Protein AF-0000000085095058 (afdb_homodimer)

InterPro domains:
  IPR001765 Carbonic anhydrase [PF00484] (41-104)
  IPR001765 Carbonic anhydrase [PTHR43175] (30-172)
  IPR001765 Carbonic anhydrase [SM00947] (33-173)
  IPR036874 Carbonic anhydrase superfamily [G3DSA:3.40.1050.10] (5-175)
  IPR036874 Carbonic anhydrase superfamily [SSF53056] (8-175)

Radius of gyration: 19.0 Å; Cα contacts (8 Å, |Δi|>4): 689; chains: 2; bounding box: 43×52×49 Å

Sequence (350 aa):
MPTYPDVKNLVERNRAQATNFSPKPFLSELKAAAVTSPSVVVVTCCDIRVNPYEFLDLKITDVFHLRNTGGRVGPLINDIVALDYAIGLTEIMIIHHLDCGTTFYTDEGVREAINARAPGNVDEKDTFRAKGANAVQSVREDVEVFKRSLLVRPELAEQTYGFTFDLKSGLVTAVMPTYPDVKNLVERNRAQATNFSPKPFLSELKAAAVTSPSVVVVTCCDIRVNPYEFLDLKITDVFHLRNTGGRVGPLINDIVALDYAIGLTEIMIIHHLDCGTTFYTDEGVREAINARAPGNVDEKDTFRAKGANAVQSVREDVEVFKRSLLVRPELAEQTYGFTFDLKSGLVTAV

Secondary structure (DSSP, 8-state):
-PPPP-HHHHHHHHHHHHTTPPPPPPHHHHHHTT-----EEEEEE--TT--HHHHT---TTTSEEEEEGGG-SGGGHHHHHHHHHHH---EEEEEEETT-HHHHS-HHHHHHHHHHHSTT---GGGS---SS--HHHHHHHHHHHHHH-TTS-HHHHHTEEEEEE-TTT--EEE-/-PPPP-HHHHHHHHHHHHTTPPPPPPHHHHHHTT-----EEEEEE--TT--HHHHT---TTTSEEEEEGGG-SGGGHHHHHHHHHHH---EEEEEEETT-HHHHS-HHHHHHHHHHHSTT---GGGS---SS--HHHHHHHHHHHHHH-TTS-HHHHHTEEEEEE-TTT--EEE-

Foldseek 3Di:
DDDDDDPVVVVVVVVVVVVVDDDDDDPVRCVVVVPAAAQEEEFEEPPPLDDCCPLVVDDPRNHHYHYYHQSFCLVCLVVVLVCCVVHPHQAYEGEGEFPGCLLVCALCVVVVVVCVVPPPPDDPVNGSNSDNDGSVVRQVVRLVSNCPDPSDDNNHSVRYWYWYAYSVPSDIGTD/DDDDDDPVVVVVVVVVCVVVDDDDDDPVVCVVVVPAAAQEEEFEEPPPLDDCCPLVVDDPRNHHYHYYHQSFCLVCLVVVLVCCVVHPHQAYEGEGEFPGCLLVCALCVVVVVCCVVPPPPDDPVNGSNSDNDGSVVRQVVRLVSNCPDPSDDNNHSVRYWYWYAYSVPSDIHTD

Solvent-accessible surface area (backbone atoms only — not comparable to full-atom values): 18244 Å² total; per-residue (Å²): 127,89,81,55,60,51,69,69,51,38,52,52,37,11,58,59,35,24,78,74,43,76,59,47,80,48,61,70,55,34,59,74,65,64,59,84,74,50,37,28,35,38,30,29,32,27,50,55,84,54,49,60,53,57,38,33,64,44,53,66,64,40,33,39,48,32,24,33,64,61,20,55,48,74,72,37,46,69,44,52,42,47,48,30,71,76,66,54,53,58,37,36,41,36,30,21,46,54,78,43,61,48,37,65,52,35,33,57,55,50,42,46,50,37,30,69,62,29,68,84,67,68,54,69,86,72,45,55,80,18,61,73,44,53,39,60,54,49,25,52,51,39,49,49,54,53,47,66,34,68,70,44,56,67,71,42,36,71,35,49,44,29,23,28,31,36,49,56,56,33,40,70,43,82,99,125,89,82,56,60,50,70,69,53,38,52,52,37,10,58,60,36,24,78,73,44,75,58,46,80,49,61,70,54,34,58,75,66,65,59,82,75,51,38,28,39,39,30,28,34,27,51,55,85,54,49,60,51,57,38,33,65,45,53,65,66,39,32,39,50,33,25,34,64,60,19,56,49,74,72,38,46,67,42,51,41,47,47,31,71,76,68,54,52,56,37,37,40,36,32,20,45,54,79,43,62,49,36,64,52,34,34,57,55,51,43,46,51,37,30,69,63,28,69,84,66,68,54,70,84,73,46,55,78,19,62,72,44,54,39,60,52,49,27,51,52,39,49,49,53,53,50,66,34,67,68,44,55,66,71,41,36,72,34,49,45,29,23,30,32,36,48,57,56,33,40,70,42,84,101

Nearest PDB structures (foldseek):
  6jqd-assembly1_B  TM=7.910E-01  e=4.773E-13  Aspergillus fumigatus Af293
  4yf5-assembly1_A  TM=7.977E-01  e=9.750E-13  Mycobacterium tuberculosis CDC1551
  6jqc-assembly1_B  TM=7.853E-01  e=9.750E-13  Aspergillus fumigatus Af293
  5ztp-assembly1_B  TM=7.317E-01  e=6.189E-13  Glaciozyma antarctica
  6yjn-assembly1_A  TM=5.630E-01  e=1.765E-08  Burkholderia pseudomallei

Structure (mmCIF, N/CA/C/O backbone):
data_AF-0000000085095058-model_v1
#
loop_
_entity.id
_entity.type
_entity.pdbx_description
1 polymer 'Carbonic anhydrase'
#
loop_
_atom_site.group_PDB
_atom_site.id
_atom_site.type_symbol
_atom_site.label_atom_id
_atom_site.label_alt_id
_atom_site.label_comp_id
_atom_site.label_asym_id
_atom_site.label_entity_id
_atom_site.label_seq_id
_atom_site.pdbx_PDB_ins_code
_atom_site.Cartn_x
_atom_site.Cartn_y
_atom_site.Cartn_z
_atom_site.occupancy
_atom_site.B_iso_or_equiv
_atom_site.auth_seq_id
_atom_site.auth_comp_id
_atom_site.auth_asym_id
_atom_site.auth_atom_id
_atom_site.pdbx_PDB_model_num
ATOM 1 N N . MET A 1 1 ? 1.141 -15.492 -22.891 1 60.41 1 MET A N 1
ATOM 2 C CA . MET A 1 1 ? 1.092 -15.211 -21.453 1 60.41 1 MET A CA 1
ATOM 3 C C . MET A 1 1 ? 1.602 -13.805 -21.156 1 60.41 1 MET A C 1
ATOM 5 O O . MET A 1 1 ? 2.482 -13.297 -21.859 1 60.41 1 MET A O 1
ATOM 9 N N . PRO A 1 2 ? 0.833 -13.141 -20.281 1 72.44 2 PRO A N 1
ATOM 10 C CA . PRO A 1 2 ? 1.343 -11.789 -20.047 1 72.44 2 PRO A CA 1
ATOM 11 C C . PRO A 1 2 ? 2.773 -11.781 -19.516 1 72.44 2 PRO A C 1
ATOM 13 O O . PRO A 1 2 ? 3.186 -12.727 -18.828 1 72.44 2 PRO A O 1
ATOM 16 N N . THR A 1 3 ? 3.551 -11 -20.062 1 88.5 3 THR A N 1
ATOM 17 C CA . THR A 1 3 ? 4.902 -10.797 -19.562 1 88.5 3 THR A CA 1
ATOM 18 C C . THR A 1 3 ? 4.914 -9.727 -18.469 1 88.5 3 THR A C 1
ATOM 20 O O . THR A 1 3 ? 4.379 -8.633 -18.672 1 88.5 3 THR A O 1
ATOM 23 N N . TYR A 1 4 ? 5.391 -10.156 -17.328 1 96.56 4 TYR A N 1
ATOM 24 C CA . TYR A 1 4 ? 5.488 -9.227 -16.203 1 96.56 4 TYR A CA 1
ATOM 25 C C . TYR A 1 4 ? 6.906 -8.68 -16.078 1 96.56 4 TYR A C 1
ATOM 27 O O . TYR A 1 4 ? 7.879 -9.383 -16.328 1 96.56 4 TYR A O 1
ATOM 35 N N . PRO A 1 5 ? 7.047 -7.453 -15.75 1 98.19 5 PRO A N 1
ATOM 36 C CA . PRO A 1 5 ? 8.383 -6.867 -15.609 1 98.19 5 PRO A CA 1
ATOM 37 C C . PRO A 1 5 ? 9.133 -7.402 -14.391 1 98.19 5 PRO A C 1
ATOM 39 O O . PRO A 1 5 ? 8.516 -7.762 -13.383 1 98.19 5 PRO A O 1
ATOM 42 N N . ASP A 1 6 ? 10.406 -7.516 -14.508 1 98.38 6 ASP A N 1
ATOM 43 C CA . ASP A 1 6 ? 11.281 -7.676 -13.352 1 98.38 6 ASP A CA 1
ATOM 44 C C . ASP A 1 6 ? 11.867 -6.336 -12.914 1 98.38 6 ASP A C 1
ATOM 46 O O . ASP A 1 6 ? 11.523 -5.293 -13.469 1 98.38 6 ASP A O 1
ATOM 50 N N . VAL A 1 7 ? 12.695 -6.309 -11.922 1 98.75 7 VAL A N 1
ATOM 51 C CA . VAL A 1 7 ? 13.211 -5.066 -11.352 1 98.75 7 VAL A CA 1
ATOM 52 C C . VAL A 1 7 ? 14.055 -4.332 -12.391 1 98.75 7 VAL A C 1
ATOM 54 O O . VAL A 1 7 ? 13.984 -3.104 -12.5 1 98.75 7 VAL A O 1
ATOM 57 N N . LYS A 1 8 ? 14.812 -5.078 -13.148 1 98.56 8 LYS A N 1
ATOM 58 C CA . LYS A 1 8 ? 15.617 -4.465 -14.203 1 98.56 8 LYS A CA 1
ATOM 59 C C . LYS A 1 8 ? 14.75 -3.713 -15.203 1 98.56 8 LYS A C 1
ATOM 61 O O . LYS A 1 8 ? 15.062 -2.584 -15.578 1 98.56 8 LYS A O 1
ATOM 66 N N . ASN A 1 9 ? 13.742 -4.344 -15.625 1 98.62 9 ASN A N 1
ATOM 67 C CA . ASN A 1 9 ? 12.805 -3.707 -16.531 1 98.62 9 ASN A CA 1
ATOM 68 C C . ASN A 1 9 ? 12.188 -2.453 -15.922 1 98.62 9 ASN A C 1
ATOM 70 O O . ASN A 1 9 ? 12.031 -1.437 -16.609 1 98.62 9 ASN A O 1
ATOM 74 N N . LEU A 1 10 ? 11.828 -2.49 -14.648 1 98.81 10 LEU A N 1
ATOM 75 C CA . LEU A 1 10 ? 11.211 -1.354 -13.969 1 98.81 10 LEU A CA 1
ATOM 76 C C . LEU A 1 10 ? 12.188 -0.181 -13.891 1 98.81 10 LEU A C 1
ATOM 78 O O . LEU A 1 10 ? 11.781 0.976 -14.023 1 98.81 10 LEU A O 1
ATOM 82 N N . VAL A 1 11 ? 13.43 -0.476 -13.68 1 98.81 11 VAL A N 1
ATOM 83 C CA . VAL A 1 11 ? 14.445 0.573 -13.641 1 98.81 11 VAL A CA 1
ATOM 84 C C . VAL A 1 11 ? 14.57 1.224 -15.016 1 98.81 11 VAL A C 1
ATOM 86 O O . VAL A 1 11 ? 14.711 2.445 -15.125 1 98.81 11 VAL A O 1
ATOM 89 N N . GLU A 1 12 ? 14.539 0.431 -16.047 1 98.69 12 GLU A N 1
ATOM 90 C CA . GLU A 1 12 ? 14.586 0.963 -17.406 1 98.69 12 GLU A CA 1
ATOM 91 C C . GLU A 1 12 ? 13.367 1.839 -17.688 1 98.69 12 GLU A C 1
ATOM 93 O O . GLU A 1 12 ? 13.492 2.91 -18.281 1 98.69 12 GLU A O 1
ATOM 98 N N . ARG A 1 13 ? 12.219 1.357 -17.297 1 98.75 13 ARG A N 1
ATOM 99 C CA . ARG A 1 13 ? 11.008 2.164 -17.438 1 98.75 13 ARG A CA 1
ATOM 100 C C . ARG A 1 13 ? 11.156 3.498 -16.719 1 98.75 13 ARG A C 1
ATOM 102 O O . ARG A 1 13 ? 10.75 4.539 -17.234 1 98.75 13 ARG A O 1
ATOM 109 N N . ASN A 1 14 ? 11.742 3.426 -15.547 1 98.88 14 ASN A N 1
ATOM 110 C CA . ASN A 1 14 ? 11.945 4.656 -14.789 1 98.88 14 ASN A CA 1
ATOM 111 C C . ASN A 1 14 ? 12.836 5.641 -15.547 1 98.88 14 ASN A C 1
ATOM 113 O O . ASN A 1 14 ? 12.539 6.84 -15.586 1 98.88 14 ASN A O 1
ATOM 117 N N . ARG A 1 15 ? 13.883 5.125 -16.078 1 98.56 15 ARG A N 1
ATOM 118 C CA . ARG A 1 15 ? 14.789 5.988 -16.828 1 98.56 15 ARG A CA 1
ATOM 119 C C . ARG A 1 15 ? 14.055 6.695 -17.969 1 98.56 15 ARG A C 1
ATOM 121 O O . ARG A 1 15 ? 14.289 7.883 -18.219 1 98.56 15 ARG A O 1
ATOM 128 N N . ALA A 1 16 ? 13.242 5.992 -18.609 1 98.56 16 ALA A N 1
ATOM 129 C CA . ALA A 1 16 ? 12.469 6.582 -19.688 1 98.56 16 ALA A CA 1
ATOM 130 C C . ALA A 1 16 ? 11.5 7.637 -19.172 1 98.56 16 ALA A C 1
ATOM 132 O O . ALA A 1 16 ? 11.398 8.727 -19.734 1 98.56 16 ALA A O 1
ATOM 133 N N . GLN A 1 17 ? 10.773 7.336 -18.078 1 98.5 17 GLN A N 1
ATOM 134 C CA . GLN A 1 17 ? 9.781 8.25 -17.516 1 98.5 17 GLN A CA 1
ATOM 135 C C . GLN A 1 17 ? 10.445 9.5 -16.953 1 98.5 17 GLN A C 1
ATOM 137 O O . GLN A 1 17 ? 9.852 10.586 -16.969 1 98.5 17 GLN A O 1
ATOM 142 N N . ALA A 1 18 ? 11.672 9.328 -16.469 1 98.19 18 ALA A N 1
ATOM 143 C CA . ALA A 1 18 ? 12.367 10.43 -15.812 1 98.19 18 ALA A CA 1
ATOM 144 C C . ALA A 1 18 ? 12.633 11.57 -16.797 1 98.19 18 ALA A C 1
ATOM 146 O O . ALA A 1 18 ? 12.75 12.727 -16.391 1 98.19 18 ALA A O 1
ATOM 147 N N . THR A 1 19 ? 12.703 11.273 -18.094 1 97.62 19 THR A N 1
ATOM 148 C CA . THR A 1 19 ? 13 12.273 -19.109 1 97.62 19 THR A CA 1
ATOM 149 C C . THR A 1 19 ? 11.883 13.32 -19.188 1 97.62 19 THR A C 1
ATOM 151 O O . THR A 1 19 ? 12.125 14.461 -19.578 1 97.62 19 THR A O 1
ATOM 154 N N . ASN A 1 20 ? 10.648 12.992 -18.781 1 96 20 ASN A N 1
ATOM 155 C CA . ASN A 1 20 ? 9.508 13.898 -18.828 1 96 20 ASN A CA 1
ATOM 156 C C . ASN A 1 20 ? 8.852 14.039 -17.453 1 96 20 ASN A C 1
ATOM 158 O O . ASN A 1 20 ? 7.668 14.375 -17.375 1 96 20 ASN A O 1
ATOM 162 N N . PHE A 1 21 ? 9.586 13.742 -16.469 1 97.56 21 PHE A N 1
ATOM 163 C CA . PHE A 1 21 ? 9.047 13.781 -15.117 1 97.56 21 PHE A CA 1
ATOM 164 C C . PHE A 1 21 ? 8.875 15.219 -14.641 1 97.56 21 PHE A C 1
ATOM 166 O O . PHE A 1 21 ? 9.742 16.062 -14.891 1 97.56 21 PHE A O 1
ATOM 173 N N . SER A 1 22 ? 7.758 15.5 -14.031 1 97.12 22 SER A N 1
ATOM 174 C CA . SER A 1 22 ? 7.527 16.797 -13.398 1 97.12 22 SER A CA 1
ATOM 175 C C . SER A 1 22 ? 7.965 16.781 -11.938 1 97.12 22 SER A C 1
ATOM 177 O O . SER A 1 22 ? 7.41 16.031 -11.125 1 97.12 22 SER A O 1
ATOM 179 N N . PRO A 1 23 ? 8.906 17.641 -11.609 1 97.38 23 PRO A N 1
ATOM 180 C CA . PRO A 1 23 ? 9.383 17.656 -10.227 1 97.38 23 PRO A CA 1
ATOM 181 C C . PRO A 1 23 ? 8.258 17.875 -9.219 1 97.38 23 PRO A C 1
ATOM 183 O O . PRO A 1 23 ? 7.32 18.625 -9.484 1 97.38 23 PRO A O 1
ATOM 186 N N . LYS A 1 24 ? 8.422 17.203 -8.102 1 97.56 24 LYS A N 1
ATOM 187 C CA . LYS A 1 24 ? 7.496 17.391 -6.984 1 97.56 24 LYS A CA 1
ATOM 188 C C . LYS A 1 24 ? 8.102 18.281 -5.914 1 97.56 24 LYS A C 1
ATOM 190 O O . LYS A 1 24 ? 9.32 18.312 -5.723 1 97.56 24 LYS A O 1
ATOM 195 N N . PRO A 1 25 ? 7.293 19.016 -5.227 1 95.94 25 PRO A N 1
ATOM 196 C CA . PRO A 1 25 ? 7.816 19.922 -4.199 1 95.94 25 PRO A CA 1
ATOM 197 C C . PRO A 1 25 ? 8.352 19.172 -2.98 1 95.94 25 PRO A C 1
ATOM 199 O O . PRO A 1 25 ? 7.797 18.141 -2.586 1 95.94 25 PRO A O 1
ATOM 202 N N . PHE A 1 26 ? 9.383 19.672 -2.445 1 94.06 26 PHE A N 1
ATOM 203 C CA . PHE A 1 26 ? 9.859 19.172 -1.158 1 94.06 26 PHE A CA 1
ATOM 204 C C . PHE A 1 26 ? 8.93 19.625 -0.032 1 94.06 26 PHE A C 1
ATOM 206 O O . PHE A 1 26 ? 8.141 20.547 -0.206 1 94.06 26 PHE A O 1
ATOM 213 N N . LEU A 1 27 ? 9.094 18.969 1.112 1 91.94 27 LEU A N 1
ATOM 214 C CA . LEU A 1 27 ? 8.273 19.297 2.27 1 91.94 27 LEU A CA 1
ATOM 215 C C . LEU A 1 27 ? 8.453 20.766 2.668 1 91.94 27 LEU A C 1
ATOM 217 O O . LEU A 1 27 ? 7.488 21.438 3.021 1 91.94 27 LEU A O 1
ATOM 221 N N . SER A 1 28 ? 9.68 21.25 2.617 1 91.25 28 SER A N 1
ATOM 222 C CA . SER A 1 28 ? 9.961 22.641 2.961 1 91.25 28 SER A CA 1
ATOM 223 C C . SER A 1 28 ? 9.227 23.609 2.025 1 91.25 28 SER A C 1
ATOM 225 O O . SER A 1 28 ? 8.75 24.656 2.457 1 91.25 28 SER A O 1
ATOM 227 N N . GLU A 1 29 ? 9.133 23.25 0.739 1 94.44 29 GLU A N 1
ATOM 228 C CA . GLU A 1 29 ? 8.43 24.062 -0.24 1 94.44 29 GLU A CA 1
ATOM 229 C C . GLU A 1 29 ? 6.918 24.047 0.001 1 94.44 29 GLU A C 1
ATOM 231 O O . GLU A 1 29 ? 6.246 25.062 -0.146 1 94.44 29 GLU A O 1
ATOM 236 N N . LEU A 1 30 ? 6.469 22.875 0.359 1 93 30 LEU A N 1
ATOM 237 C CA . LEU A 1 30 ? 5.047 22.75 0.671 1 93 30 LEU A CA 1
ATOM 238 C C . LEU A 1 30 ? 4.68 23.594 1.886 1 93 30 LEU A C 1
ATOM 240 O O . LEU A 1 30 ? 3.645 24.266 1.889 1 93 30 LEU A O 1
ATOM 244 N N . LYS A 1 31 ? 5.457 23.547 2.863 1 90.19 31 LYS A N 1
ATOM 245 C CA . LYS A 1 31 ? 5.234 24.328 4.078 1 90.19 31 LYS A CA 1
ATOM 246 C C . LYS A 1 31 ? 5.266 25.828 3.787 1 90.19 31 LYS A C 1
ATOM 248 O O . LYS A 1 31 ? 4.41 26.578 4.262 1 90.19 31 LYS A O 1
ATOM 253 N N . ALA A 1 32 ? 6.25 26.172 3.006 1 93.44 32 ALA A N 1
ATOM 254 C CA . ALA A 1 32 ? 6.395 27.594 2.654 1 93.44 32 ALA A CA 1
ATOM 255 C C . ALA A 1 32 ? 5.176 28.094 1.885 1 93.44 32 ALA A C 1
ATOM 257 O O . ALA A 1 32 ? 4.762 29.234 2.041 1 93.44 32 ALA A O 1
ATOM 258 N N . ALA A 1 33 ? 4.605 27.219 1.118 1 93.81 33 ALA A N 1
ATOM 259 C CA . ALA A 1 33 ? 3.457 27.578 0.294 1 93.81 33 ALA A CA 1
ATOM 260 C C . ALA A 1 33 ? 2.146 27.312 1.026 1 93.81 33 ALA A C 1
ATOM 262 O O . ALA A 1 33 ? 1.064 27.531 0.477 1 93.81 33 ALA A O 1
ATOM 263 N N . ALA A 1 34 ? 2.195 26.75 2.215 1 92.06 34 ALA A N 1
ATOM 264 C CA . ALA A 1 34 ? 1.032 26.453 3.045 1 92.06 34 ALA A CA 1
ATOM 265 C C . ALA A 1 34 ? 0.077 25.5 2.322 1 92.06 34 ALA A C 1
ATOM 267 O O . ALA A 1 34 ? -1.14 25.703 2.346 1 92.06 34 ALA A O 1
ATOM 268 N N . VAL A 1 35 ? 0.71 24.594 1.641 1 90.56 35 VAL A N 1
ATOM 269 C CA . VAL A 1 35 ? -0.096 23.609 0.937 1 90.56 35 VAL A CA 1
ATOM 270 C C . VAL A 1 35 ? -0.697 22.625 1.938 1 90.56 35 VAL A C 1
ATOM 272 O O . VAL A 1 35 ? -0.008 22.156 2.846 1 90.56 35 VAL A O 1
ATOM 275 N N . THR A 1 36 ? -1.985 22.375 1.78 1 91.56 36 THR A N 1
ATOM 276 C CA . THR A 1 36 ? -2.65 21.406 2.648 1 91.56 36 THR A CA 1
ATOM 277 C C . THR A 1 36 ? -2.465 19.984 2.121 1 91.56 36 THR A C 1
ATOM 279 O O . THR A 1 36 ? -2.029 19.797 0.984 1 91.56 36 THR A O 1
ATOM 282 N N . SER A 1 37 ? -2.719 19.031 2.963 1 94 37 SER A N 1
ATOM 283 C CA . SER A 1 37 ? -2.621 17.609 2.631 1 94 37 SER A CA 1
ATOM 284 C C . SER A 1 37 ? -3.967 16.906 2.793 1 94 37 SER A C 1
ATOM 286 O O . SER A 1 37 ? -4.863 17.422 3.461 1 94 37 SER A O 1
ATOM 288 N N . PRO A 1 38 ? -4.141 15.773 2.041 1 97.38 38 PRO A N 1
ATOM 289 C CA . PRO A 1 38 ? -5.32 14.969 2.375 1 97.38 38 PRO A CA 1
ATOM 290 C C . PRO A 1 38 ? -5.336 14.531 3.838 1 97.38 38 PRO A C 1
ATOM 292 O O . PRO A 1 38 ? -4.312 14.594 4.52 1 97.38 38 PRO A O 1
ATOM 295 N N . SER A 1 39 ? -6.473 14.156 4.273 1 97.69 39 SER A N 1
ATOM 296 C CA . SER A 1 39 ? -6.602 13.75 5.668 1 97.69 39 SER A CA 1
ATOM 297 C C . SER A 1 39 ? -7.312 12.398 5.781 1 97.69 39 SER A C 1
ATOM 299 O O . SER A 1 39 ? -7.711 12 6.879 1 97.69 39 SER A O 1
ATOM 301 N N . VAL A 1 40 ? -7.555 11.711 4.645 1 98.81 40 VAL A N 1
ATOM 302 C CA . VAL A 1 40 ? -8.211 10.406 4.605 1 98.81 40 VAL A CA 1
ATOM 303 C C . VAL A 1 40 ? -7.199 9.328 4.227 1 98.81 40 VAL A C 1
ATOM 305 O O . VAL A 1 40 ? -6.367 9.531 3.342 1 98.81 40 VAL A O 1
ATOM 308 N N . VAL A 1 41 ? -7.258 8.227 4.926 1 98.81 41 VAL A N 1
ATOM 309 C CA . VAL A 1 41 ? -6.484 7.043 4.566 1 98.81 41 VAL A CA 1
ATOM 310 C C . VAL A 1 41 ? -7.406 5.996 3.943 1 98.81 41 VAL A C 1
ATOM 312 O O . VAL A 1 41 ? -8.5 5.734 4.453 1 98.81 41 VAL A O 1
ATOM 315 N N . VAL A 1 42 ? -7.027 5.422 2.83 1 98.94 42 VAL A N 1
ATOM 316 C CA . VAL A 1 42 ? -7.684 4.27 2.219 1 98.94 42 VAL A CA 1
ATOM 317 C C . VAL A 1 42 ? -6.758 3.057 2.271 1 98.94 42 VAL A C 1
ATOM 319 O O . VAL A 1 42 ? -5.594 3.141 1.873 1 98.94 42 VAL A O 1
ATOM 322 N N . VAL A 1 43 ? -7.211 1.997 2.812 1 98.81 43 VAL A N 1
ATOM 323 C CA . VAL A 1 43 ? -6.457 0.749 2.885 1 98.81 43 VAL A CA 1
ATOM 324 C C . VAL A 1 43 ? -7.098 -0.296 1.975 1 98.81 43 VAL A C 1
ATOM 326 O O . VAL A 1 43 ? -8.289 -0.577 2.086 1 98.81 43 VAL A O 1
ATOM 329 N N . THR A 1 44 ? -6.344 -0.861 1.059 1 98.69 44 THR A N 1
ATOM 330 C CA . THR A 1 44 ? -6.84 -1.911 0.176 1 98.69 44 THR A CA 1
ATOM 331 C C . THR A 1 44 ? -5.852 -3.072 0.108 1 98.69 44 THR A C 1
ATOM 333 O O . THR A 1 44 ? -4.707 -2.945 0.55 1 98.69 44 THR A O 1
ATOM 336 N N . CYS A 1 45 ? -6.332 -4.168 -0.399 1 97.69 45 CYS A N 1
ATOM 337 C CA . CYS A 1 45 ? -5.492 -5.332 -0.667 1 97.69 45 CYS A CA 1
ATOM 338 C C . CYS A 1 45 ? -4.555 -5.07 -1.841 1 97.69 45 CYS A C 1
ATOM 340 O O . CYS A 1 45 ? -4.91 -4.344 -2.773 1 97.69 45 CYS A O 1
ATOM 342 N N . CYS A 1 46 ? -3.387 -5.684 -1.855 1 98.19 46 CYS A N 1
ATOM 343 C CA . CYS A 1 46 ? -2.41 -5.523 -2.928 1 98.19 46 CYS A CA 1
ATOM 344 C C . CYS A 1 46 ? -2.777 -6.383 -4.133 1 98.19 46 CYS A C 1
ATOM 346 O O . CYS A 1 46 ? -2.084 -6.363 -5.148 1 98.19 46 CYS A O 1
ATOM 348 N N . ASP A 1 47 ? -3.883 -7.129 -4.074 1 96.88 47 ASP A N 1
ATOM 349 C CA . ASP A 1 47 ? -4.348 -7.938 -5.195 1 96.88 47 ASP A CA 1
ATOM 350 C C . ASP A 1 47 ? -4.426 -7.109 -6.477 1 96.88 47 ASP A C 1
ATOM 352 O O . ASP A 1 47 ? -4.926 -5.984 -6.461 1 96.88 47 ASP A O 1
ATOM 356 N N . ILE A 1 48 ? -3.932 -7.68 -7.594 1 97.38 48 ILE A N 1
ATOM 357 C CA . ILE A 1 48 ? -3.812 -6.938 -8.844 1 97.38 48 ILE A CA 1
ATOM 358 C C . ILE A 1 48 ? -5.199 -6.715 -9.445 1 97.38 48 ILE A C 1
ATOM 360 O O . ILE A 1 48 ? -5.359 -5.906 -10.359 1 97.38 48 ILE A O 1
ATOM 364 N N . ARG A 1 49 ? -6.207 -7.402 -8.953 1 97.19 49 ARG A N 1
ATOM 365 C CA . ARG A 1 49 ? -7.586 -7.199 -9.391 1 97.19 49 ARG A CA 1
ATOM 366 C C . ARG A 1 49 ? -8.219 -6.008 -8.68 1 97.19 49 ARG A C 1
ATOM 368 O O . ARG A 1 49 ? -9.297 -5.555 -9.055 1 97.19 49 ARG A O 1
ATOM 375 N N . VAL A 1 50 ? -7.531 -5.484 -7.688 1 98.31 50 VAL A N 1
ATOM 376 C CA . VAL A 1 50 ? -8.016 -4.367 -6.883 1 98.31 50 VAL A CA 1
ATOM 377 C C . VAL A 1 50 ? -7.277 -3.09 -7.277 1 98.31 50 VAL A C 1
ATOM 379 O O . VAL A 1 50 ? -6.129 -2.885 -6.879 1 98.31 50 VAL A O 1
ATOM 382 N N . ASN A 1 51 ? -7.973 -2.25 -8.016 1 98.5 51 ASN A N 1
ATOM 383 C CA . ASN A 1 51 ? -7.418 -0.98 -8.469 1 98.5 51 ASN A CA 1
ATOM 384 C C . ASN A 1 51 ? -8.234 0.203 -7.961 1 98.5 51 ASN A C 1
ATOM 386 O O . ASN A 1 51 ? -9.141 0.675 -8.648 1 98.5 51 ASN A O 1
ATOM 390 N N . PRO A 1 52 ? -7.883 0.742 -6.75 1 98.44 52 PRO A N 1
ATOM 391 C CA . PRO A 1 52 ? -8.695 1.842 -6.219 1 98.44 52 PRO A CA 1
ATOM 392 C C . PRO A 1 52 ? -8.695 3.068 -7.125 1 98.44 52 PRO A C 1
ATOM 394 O O . PRO A 1 52 ? -9.602 3.898 -7.051 1 98.44 52 PRO A O 1
ATOM 397 N N . TYR A 1 53 ? -7.699 3.213 -7.996 1 97.94 53 TYR A N 1
ATOM 398 C CA . TYR A 1 53 ? -7.633 4.34 -8.922 1 97.94 53 TYR A CA 1
ATOM 399 C C . TYR A 1 53 ? -8.688 4.215 -10.016 1 97.94 53 TYR A C 1
ATOM 401 O O . TYR A 1 53 ? -9.055 5.207 -10.641 1 97.94 53 TYR A O 1
ATOM 409 N N . GLU A 1 54 ? -9.125 3.051 -10.211 1 97.81 54 GLU A N 1
ATOM 410 C CA . GLU A 1 54 ? -10.234 2.791 -11.125 1 97.81 54 GLU A CA 1
ATOM 411 C C . GLU A 1 54 ? -11.57 2.832 -10.391 1 97.81 54 GLU A C 1
ATOM 413 O O . GLU A 1 54 ? -12.398 3.707 -10.656 1 97.81 54 GLU A O 1
ATOM 418 N N . PHE A 1 55 ? -11.758 2.039 -9.312 1 98.62 55 PHE A N 1
ATOM 419 C CA . PHE A 1 55 ? -13.102 1.821 -8.805 1 98.62 55 PHE A CA 1
ATOM 420 C C . PHE A 1 55 ? -13.516 2.949 -7.863 1 98.62 55 PHE A C 1
ATOM 422 O O . PHE A 1 55 ? -14.703 3.117 -7.57 1 98.62 55 PHE A O 1
ATOM 429 N N . LEU A 1 56 ? -12.578 3.762 -7.414 1 98.69 56 LEU A N 1
ATOM 430 C CA . LEU A 1 56 ? -12.914 4.945 -6.629 1 98.69 56 LEU A CA 1
ATOM 431 C C . LEU A 1 56 ? -12.633 6.219 -7.422 1 98.69 56 LEU A C 1
ATOM 433 O O . LEU A 1 56 ? -12.773 7.324 -6.898 1 98.69 56 LEU A O 1
ATOM 437 N N . ASP A 1 57 ? -12.102 6.09 -8.688 1 98.06 57 ASP A N 1
ATOM 438 C CA . ASP A 1 57 ? -11.664 7.246 -9.461 1 98.06 57 ASP A CA 1
ATOM 439 C C . ASP A 1 57 ? -10.664 8.086 -8.664 1 98.06 57 ASP A C 1
ATOM 441 O O . ASP A 1 57 ? -10.836 9.297 -8.523 1 98.06 57 ASP A O 1
ATOM 445 N N . LEU A 1 58 ? -9.711 7.422 -8.141 1 97.44 58 LEU A N 1
ATOM 446 C CA . LEU A 1 58 ? -8.742 8.047 -7.246 1 97.44 58 LEU A CA 1
ATOM 447 C C . LEU A 1 58 ? -7.559 8.602 -8.023 1 97.44 58 LEU A C 1
ATOM 449 O O . LEU A 1 58 ? -7.094 7.98 -8.984 1 97.44 58 LEU A O 1
ATOM 453 N N . LYS A 1 59 ? -7.141 9.719 -7.652 1 96.56 59 LYS A N 1
ATOM 454 C CA . LYS A 1 59 ? -5.785 10.172 -7.934 1 96.56 59 LYS A CA 1
ATOM 455 C C . LYS A 1 59 ? -4.855 9.906 -6.754 1 96.56 59 LYS A C 1
ATOM 457 O O . LYS A 1 59 ? -5.293 9.898 -5.602 1 96.56 59 LYS A O 1
ATOM 462 N N . ILE A 1 60 ? -3.621 9.789 -7.074 1 96.88 60 ILE A N 1
ATOM 463 C CA . ILE A 1 60 ? -2.637 9.453 -6.051 1 96.88 60 ILE A CA 1
ATOM 464 C C . ILE A 1 60 ? -2.594 10.562 -4.996 1 96.88 60 ILE A C 1
ATOM 466 O O . ILE A 1 60 ? -2.225 10.312 -3.846 1 96.88 60 ILE A O 1
ATOM 470 N N . THR A 1 61 ? -3.027 11.789 -5.336 1 96.75 61 THR A N 1
ATOM 471 C CA . THR A 1 61 ? -2.934 12.945 -4.457 1 96.75 61 THR A CA 1
ATOM 472 C C . THR A 1 61 ? -4.184 13.078 -3.592 1 96.75 61 THR A C 1
ATOM 474 O O . THR A 1 61 ? -4.25 13.93 -2.709 1 96.75 61 THR A O 1
ATOM 477 N N . ASP A 1 62 ? -5.211 12.266 -3.865 1 98 62 ASP A N 1
ATOM 478 C CA . ASP A 1 62 ? -6.52 12.461 -3.252 1 98 62 ASP A CA 1
ATOM 479 C C . ASP A 1 62 ? -6.504 12.062 -1.779 1 98 62 ASP A C 1
ATOM 481 O O . ASP A 1 62 ? -7.184 12.672 -0.954 1 98 62 ASP A O 1
ATOM 485 N N . VAL A 1 63 ? -5.82 10.922 -1.454 1 98.69 63 VAL A N 1
ATOM 486 C CA . VAL A 1 63 ? -5.805 10.312 -0.128 1 98.69 63 VAL A CA 1
ATOM 487 C C . VAL A 1 63 ? -4.441 9.68 0.134 1 98.69 63 VAL A C 1
ATOM 489 O O . VAL A 1 63 ? -3.641 9.516 -0.788 1 98.69 63 VAL A O 1
ATOM 492 N N . PHE A 1 64 ? -4.129 9.422 1.375 1 98.56 64 PHE A N 1
ATOM 493 C CA . PHE A 1 64 ? -3.037 8.492 1.665 1 98.56 64 PHE A CA 1
ATOM 494 C C . PHE A 1 64 ? -3.484 7.051 1.467 1 98.56 64 PHE A C 1
ATOM 496 O O . PHE A 1 64 ? -4.289 6.531 2.242 1 98.56 64 PHE A O 1
ATOM 503 N N . HIS A 1 65 ? -2.988 6.434 0.449 1 98.81 65 HIS A N 1
ATOM 504 C CA . HIS A 1 65 ? -3.373 5.074 0.085 1 98.81 65 HIS A CA 1
ATOM 505 C C . HIS A 1 65 ? -2.359 4.059 0.603 1 98.81 65 HIS A C 1
ATOM 507 O O . HIS A 1 65 ? -1.195 4.074 0.196 1 98.81 65 HIS A O 1
ATOM 513 N N . LEU A 1 66 ? -2.74 3.229 1.54 1 98.81 66 LEU A N 1
ATOM 514 C CA . LEU A 1 66 ? -1.941 2.111 2.029 1 98.81 66 LEU A CA 1
ATOM 515 C C . LEU A 1 66 ? -2.42 0.795 1.426 1 98.81 66 LEU A C 1
ATOM 517 O O . LEU A 1 66 ? -3.617 0.611 1.199 1 98.81 66 LEU A O 1
ATOM 521 N N . ARG A 1 67 ? -1.476 -0.07 1.179 1 98.62 67 ARG A N 1
ATOM 522 C CA . ARG A 1 67 ? -1.749 -1.292 0.428 1 98.62 67 ARG A CA 1
ATOM 523 C C . ARG A 1 67 ? -0.893 -2.447 0.934 1 98.62 67 ARG A C 1
ATOM 525 O O . ARG A 1 67 ? 0.324 -2.312 1.071 1 98.62 67 ARG A O 1
ATOM 532 N N . ASN A 1 68 ? -1.538 -3.535 1.34 1 97.44 68 ASN A N 1
ATOM 533 C CA . ASN A 1 68 ? -0.854 -4.754 1.759 1 97.44 68 ASN A CA 1
ATOM 534 C C . ASN A 1 68 ? -1.681 -5.996 1.442 1 97.44 68 ASN A C 1
ATOM 536 O O . ASN A 1 68 ? -2.65 -5.926 0.686 1 97.44 68 ASN A O 1
ATOM 540 N N . THR A 1 69 ? -1.17 -7.176 1.89 1 94.88 69 THR A N 1
ATOM 541 C CA . THR A 1 69 ? -1.896 -8.422 1.655 1 94.88 69 THR A CA 1
ATOM 542 C C . THR A 1 69 ? -3.184 -8.453 2.473 1 94.88 69 THR A C 1
ATOM 544 O O . THR A 1 69 ? -3.154 -8.305 3.695 1 94.88 69 THR A O 1
ATOM 547 N N . GLY A 1 70 ? -4.301 -8.523 1.711 1 93.06 70 GLY A N 1
ATOM 548 C CA . GLY A 1 70 ? -5.594 -8.641 2.363 1 93.06 70 GLY A CA 1
ATOM 549 C C . GLY A 1 70 ? -6.211 -7.301 2.713 1 93.06 70 GLY A C 1
ATOM 550 O O . GLY A 1 70 ? -7.363 -7.238 3.154 1 93.06 70 GLY A O 1
ATOM 551 N N . GLY A 1 71 ? -5.418 -6.141 2.543 1 96.25 71 GLY A N 1
ATOM 552 C CA . GLY A 1 71 ? -5.938 -4.848 2.969 1 96.25 71 GLY A CA 1
ATOM 553 C C . GLY A 1 71 ? -6.164 -4.758 4.465 1 96.25 71 GLY A C 1
ATOM 554 O O . GLY A 1 71 ? -7.141 -4.156 4.918 1 96.25 71 GLY A O 1
ATOM 555 N N . ARG A 1 72 ? -5.305 -5.336 5.188 1 92.81 72 ARG A N 1
ATOM 556 C CA . ARG A 1 72 ? -5.492 -5.438 6.629 1 92.81 72 ARG A CA 1
ATOM 557 C C . ARG A 1 72 ? -4.906 -4.227 7.348 1 92.81 72 ARG A C 1
ATOM 559 O O . ARG A 1 72 ? -3.766 -3.838 7.086 1 92.81 72 ARG A O 1
ATOM 566 N N . VAL A 1 73 ? -5.605 -3.744 8.297 1 94.62 73 VAL A N 1
ATOM 567 C CA . VAL A 1 73 ? -5.152 -2.539 8.984 1 94.62 73 VAL A CA 1
ATOM 568 C C . VAL A 1 73 ? -4.277 -2.922 10.172 1 94.62 73 VAL A C 1
ATOM 570 O O . VAL A 1 73 ? -3.469 -2.117 10.641 1 94.62 73 VAL A O 1
ATOM 573 N N . GLY A 1 74 ? -4.422 -4.141 10.695 1 87.5 74 GLY A N 1
ATOM 574 C CA . GLY A 1 74 ? -3.654 -4.574 11.852 1 87.5 74 GLY A CA 1
ATOM 575 C C . GLY A 1 74 ? -2.17 -4.285 11.727 1 87.5 74 GLY A C 1
ATOM 576 O O . GLY A 1 74 ? -1.606 -3.543 12.531 1 87.5 74 GLY A O 1
ATOM 577 N N . PRO A 1 75 ? -1.59 -4.758 10.664 1 87.25 75 PRO A N 1
ATOM 578 C CA . PRO A 1 75 ? -0.153 -4.559 10.461 1 87.25 75 PRO A CA 1
ATOM 579 C C . PRO A 1 75 ? 0.203 -3.105 10.148 1 87.25 75 PRO A C 1
ATOM 581 O O . PRO A 1 75 ? 1.382 -2.74 10.156 1 87.25 75 PRO A O 1
ATOM 584 N N . LEU A 1 76 ? -0.8 -2.27 9.922 1 93.69 76 LEU A N 1
ATOM 585 C CA . LEU A 1 76 ? -0.559 -0.906 9.461 1 93.69 76 LEU A CA 1
ATOM 586 C C . LEU A 1 76 ? -0.899 0.105 10.555 1 93.69 76 LEU A C 1
ATOM 588 O O . LEU A 1 76 ? -0.849 1.315 10.32 1 93.69 76 LEU A O 1
ATOM 592 N N . ILE A 1 77 ? -1.211 -0.336 11.742 1 91.56 77 ILE A N 1
ATOM 593 C CA . ILE A 1 77 ? -1.679 0.557 12.797 1 91.56 77 ILE A CA 1
ATOM 594 C C . ILE A 1 77 ? -0.611 1.606 13.102 1 91.56 77 ILE A C 1
ATOM 596 O O . ILE A 1 77 ? -0.902 2.805 13.133 1 91.56 77 ILE A O 1
ATOM 600 N N . ASN A 1 78 ? 0.617 1.182 13.266 1 88.12 78 ASN A N 1
ATOM 601 C CA . ASN A 1 78 ? 1.676 2.141 13.555 1 88.12 78 ASN A CA 1
ATOM 602 C C . ASN A 1 78 ? 1.869 3.133 12.414 1 88.12 78 ASN A C 1
ATOM 604 O O . ASN A 1 78 ? 2.158 4.309 12.648 1 88.12 78 ASN A O 1
ATOM 608 N N . ASP A 1 79 ? 1.756 2.668 11.172 1 92.5 79 ASP A N 1
ATOM 609 C CA . ASP A 1 79 ? 1.853 3.541 10 1 92.5 79 ASP A CA 1
ATOM 610 C C . ASP A 1 79 ? 0.774 4.621 10.031 1 92.5 79 ASP A C 1
ATOM 612 O O . ASP A 1 79 ? 1.056 5.793 9.781 1 92.5 79 ASP A O 1
ATOM 616 N N . ILE A 1 80 ? -0.41 4.195 10.352 1 95.19 80 ILE A N 1
ATOM 617 C CA . ILE A 1 80 ? -1.553 5.098 10.336 1 95.19 80 ILE A CA 1
ATOM 618 C C . ILE A 1 80 ? -1.447 6.086 11.492 1 95.19 80 ILE A C 1
ATOM 620 O O . ILE A 1 80 ? -1.713 7.277 11.328 1 95.19 80 ILE A O 1
ATOM 624 N N . VAL A 1 81 ? -1.027 5.625 12.633 1 91.56 81 VAL A N 1
ATOM 625 C CA . VAL A 1 81 ? -0.884 6.48 13.805 1 91.56 81 VAL A CA 1
ATOM 626 C C . VAL A 1 81 ? 0.208 7.52 13.555 1 91.56 81 VAL A C 1
ATOM 628 O O . VAL A 1 81 ? 0.054 8.688 13.914 1 91.56 81 VAL A O 1
ATOM 631 N N . ALA A 1 82 ? 1.308 7.113 12.945 1 88.56 82 ALA A N 1
ATOM 632 C CA . ALA A 1 82 ? 2.367 8.055 12.594 1 88.56 82 ALA A CA 1
ATOM 633 C C . ALA A 1 82 ? 1.853 9.133 11.648 1 88.56 82 ALA A C 1
ATOM 635 O O . ALA A 1 82 ? 2.16 10.312 11.812 1 88.56 82 ALA A O 1
ATOM 636 N N . LEU A 1 83 ? 1.109 8.703 10.656 1 92.75 83 LEU A N 1
ATOM 637 C CA . LEU A 1 83 ? 0.512 9.641 9.711 1 92.75 83 LEU A CA 1
ATOM 638 C C . LEU A 1 83 ? -0.432 10.602 10.43 1 92.75 83 LEU A C 1
ATOM 640 O O . LEU A 1 83 ? -0.446 11.797 10.133 1 92.75 83 LEU A O 1
ATOM 644 N N . ASP A 1 84 ? -1.205 10.055 11.312 1 93.31 84 ASP A N 1
ATOM 645 C CA . ASP A 1 84 ? -2.156 10.875 12.055 1 93.31 84 ASP A CA 1
ATOM 646 C C . ASP A 1 84 ? -1.438 11.945 12.875 1 93.31 84 ASP A C 1
ATOM 648 O O . ASP A 1 84 ? -1.885 13.094 12.93 1 93.31 84 ASP A O 1
ATOM 652 N N . TYR A 1 85 ? -0.394 11.539 13.445 1 86.19 85 TYR A N 1
ATOM 653 C CA . TYR A 1 85 ? 0.383 12.492 14.234 1 86.19 85 TYR A CA 1
ATOM 654 C C . TYR A 1 85 ? 0.931 13.609 13.359 1 86.19 85 TYR A C 1
ATOM 656 O O . TYR A 1 85 ? 0.914 14.781 13.75 1 86.19 85 TYR A O 1
ATOM 664 N N . ALA A 1 86 ? 1.381 13.258 12.203 1 86.62 86 ALA A N 1
ATOM 665 C CA . ALA A 1 86 ? 2.047 14.211 11.32 1 86.62 86 ALA A CA 1
ATOM 666 C C . ALA A 1 86 ? 1.031 15.102 10.602 1 86.62 86 ALA A C 1
ATOM 668 O O . ALA A 1 86 ? 1.284 16.281 10.375 1 86.62 86 ALA A O 1
ATOM 669 N N . ILE A 1 87 ? -0.156 14.57 10.258 1 90.56 87 ILE A N 1
ATOM 670 C CA . ILE A 1 87 ? -1.043 15.227 9.305 1 90.56 87 ILE A CA 1
ATOM 671 C C . ILE A 1 87 ? -2.344 15.625 10 1 90.56 87 ILE A C 1
ATOM 673 O O . ILE A 1 87 ? -2.98 16.609 9.633 1 90.56 87 ILE A O 1
ATOM 677 N N . GLY A 1 88 ? -2.713 14.891 11.023 1 93.44 88 GLY A N 1
ATOM 678 C CA . GLY A 1 88 ? -4.062 15.031 11.539 1 93.44 88 GLY A CA 1
ATOM 679 C C . GLY A 1 88 ? -5.117 14.406 10.641 1 93.44 88 GLY A C 1
ATOM 680 O O . GLY A 1 88 ? -5.859 15.117 9.961 1 93.44 88 GLY A O 1
ATOM 681 N N . LEU A 1 89 ? -5.27 13.117 10.75 1 97.5 89 LEU A N 1
ATOM 682 C CA . LEU A 1 89 ? -6.203 12.375 9.898 1 97.5 89 LEU A CA 1
ATOM 683 C C . LEU A 1 89 ? -7.637 12.562 10.383 1 97.5 89 LEU A C 1
ATOM 685 O O . LEU A 1 89 ? -7.879 12.727 11.586 1 97.5 89 LEU A O 1
ATOM 689 N N . THR A 1 90 ? -8.578 12.461 9.406 1 98.38 90 THR A N 1
ATOM 690 C CA . THR A 1 90 ? -9.969 12.68 9.766 1 98.38 90 THR A CA 1
ATOM 691 C C . THR A 1 90 ? -10.781 11.398 9.609 1 98.38 90 THR A C 1
ATOM 693 O O . THR A 1 90 ? -11.695 11.133 10.391 1 98.38 90 THR A O 1
ATOM 696 N N . GLU A 1 91 ? -10.5 10.562 8.531 1 98.75 91 GLU A N 1
ATOM 697 C CA . GLU A 1 91 ? -11.25 9.336 8.273 1 98.75 91 GLU A CA 1
ATOM 698 C C . GLU A 1 91 ? -10.336 8.219 7.773 1 98.75 91 GLU A C 1
ATOM 700 O O . GLU A 1 91 ? -9.312 8.492 7.141 1 98.75 91 GLU A O 1
ATOM 705 N N . ILE A 1 92 ? -10.727 7.027 8.102 1 98.81 92 ILE A N 1
ATOM 706 C CA . ILE A 1 92 ? -10.086 5.828 7.57 1 98.81 92 ILE A CA 1
ATOM 707 C C . ILE A 1 92 ? -11.109 4.988 6.812 1 98.81 92 ILE A C 1
ATOM 709 O O . ILE A 1 92 ? -12.203 4.719 7.32 1 98.81 92 ILE A O 1
ATOM 713 N N . MET A 1 93 ? -10.805 4.625 5.605 1 98.88 93 MET A N 1
ATOM 714 C CA . MET A 1 93 ? -11.602 3.719 4.785 1 98.88 93 MET A CA 1
ATOM 715 C C . MET A 1 93 ? -10.875 2.393 4.574 1 98.88 93 MET A C 1
ATOM 717 O O . MET A 1 93 ? -9.812 2.354 3.955 1 98.88 93 MET A O 1
ATOM 721 N N . ILE A 1 94 ? -11.414 1.345 5.125 1 98.69 94 ILE A N 1
ATOM 722 C CA . ILE A 1 94 ? -10.852 0.003 5.016 1 98.69 94 ILE A CA 1
ATOM 723 C C . ILE A 1 94 ? -11.664 -0.817 4.012 1 98.69 94 ILE A C 1
ATOM 725 O O . ILE A 1 94 ? -12.867 -1.012 4.191 1 98.69 94 ILE A O 1
ATOM 729 N N . ILE A 1 95 ? -10.984 -1.335 2.967 1 98.56 95 ILE A N 1
ATOM 730 C CA . ILE A 1 95 ? -11.703 -2.053 1.923 1 98.56 95 ILE A CA 1
ATOM 731 C C . ILE A 1 95 ? -11.102 -3.445 1.743 1 98.56 95 ILE A C 1
ATOM 733 O O . ILE A 1 95 ? -9.93 -3.58 1.389 1 98.56 95 ILE A O 1
ATOM 737 N N . HIS A 1 96 ? -11.867 -4.484 2.021 1 96.88 96 HIS A N 1
ATOM 738 C CA . HIS A 1 96 ? -11.539 -5.859 1.66 1 96.88 96 HIS A CA 1
ATOM 739 C C . HIS A 1 96 ? -12.32 -6.305 0.427 1 96.88 96 HIS A C 1
ATOM 741 O O . HIS A 1 96 ? -13.492 -5.965 0.271 1 96.88 96 HIS A O 1
ATOM 747 N N . HIS A 1 97 ? -11.695 -7.012 -0.432 1 97 97 HIS A N 1
ATOM 748 C CA . HIS A 1 97 ? -12.391 -7.395 -1.656 1 97 97 HIS A CA 1
ATOM 749 C C . HIS A 1 97 ? -12.906 -8.828 -1.573 1 97 97 HIS A C 1
ATOM 751 O O . HIS A 1 97 ? -12.383 -9.633 -0.806 1 97 97 HIS A O 1
ATOM 757 N N . LEU A 1 98 ? -13.945 -9.094 -2.33 1 93.62 98 LEU A N 1
ATOM 758 C CA . LEU A 1 98 ? -14.469 -10.453 -2.441 1 93.62 98 LEU A CA 1
ATOM 759 C C . LEU A 1 98 ? -13.477 -11.359 -3.162 1 93.62 98 LEU A C 1
ATOM 761 O O . LEU A 1 98 ? -12.703 -10.898 -4 1 93.62 98 LEU A O 1
ATOM 765 N N . ASP A 1 99 ? -13.445 -12.672 -2.799 1 91.94 99 ASP A N 1
ATOM 766 C CA . ASP A 1 99 ? -12.594 -13.672 -3.426 1 91.94 99 ASP A CA 1
ATOM 767 C C . ASP A 1 99 ? -11.117 -13.367 -3.193 1 91.94 99 ASP A C 1
ATOM 769 O O . ASP A 1 99 ? -10.297 -13.531 -4.098 1 91.94 99 ASP A O 1
ATOM 773 N N . CYS A 1 100 ? -10.844 -12.844 -2.043 1 93.31 100 CYS A N 1
ATOM 774 C CA . CYS A 1 100 ? -9.469 -12.562 -1.656 1 93.31 100 CYS A CA 1
ATOM 775 C C . CYS A 1 100 ? -8.719 -13.852 -1.335 1 93.31 100 CYS A C 1
ATOM 777 O O . CYS A 1 100 ? -9.242 -14.727 -0.643 1 93.31 100 CYS A O 1
ATOM 779 N N . GLY A 1 101 ? -7.527 -13.922 -1.822 1 85.81 101 GLY A N 1
ATOM 780 C CA . GLY A 1 101 ? -6.723 -15.109 -1.58 1 85.81 101 GLY A CA 1
ATOM 781 C C . GLY A 1 101 ? -6.469 -15.367 -0.107 1 85.81 101 GLY A C 1
ATOM 782 O O . GLY A 1 101 ? -6.285 -16.516 0.304 1 85.81 101 GLY A O 1
ATOM 783 N N . THR A 1 102 ? -6.34 -14.367 0.667 1 79.06 102 THR A N 1
ATOM 784 C CA . THR A 1 102 ? -6.043 -14.531 2.086 1 79.06 102 THR A CA 1
ATOM 785 C C . THR A 1 102 ? -7.184 -15.258 2.795 1 79.06 102 THR A C 1
ATOM 787 O O . THR A 1 102 ? -7 -15.789 3.895 1 79.06 102 THR A O 1
ATOM 790 N N . THR A 1 103 ? -8.289 -15.141 2.23 1 68.75 103 THR A N 1
ATOM 791 C CA . THR A 1 103 ? -9.398 -15.898 2.803 1 68.75 103 THR A CA 1
ATOM 792 C C . THR A 1 103 ? -9.266 -17.391 2.486 1 68.75 103 THR A C 1
ATOM 794 O O . THR A 1 103 ? -9.844 -18.219 3.178 1 68.75 103 THR A O 1
ATOM 797 N N . PHE A 1 104 ? -8.586 -17.672 1.401 1 62.22 104 PHE A N 1
ATOM 798 C CA . PHE A 1 104 ? -8.414 -19.047 0.966 1 62.22 104 PHE A CA 1
ATOM 799 C C . PHE A 1 104 ? -7.164 -19.672 1.58 1 62.22 104 PHE A C 1
ATOM 801 O O . PHE A 1 104 ? -7.121 -20.859 1.847 1 62.22 104 PHE A O 1
ATOM 808 N N . TYR A 1 105 ? -6.137 -18.922 1.493 1 55.19 105 TYR A N 1
ATOM 809 C CA . TYR A 1 105 ? -4.902 -19.469 2.047 1 55.19 105 TYR A CA 1
ATOM 810 C C . TYR A 1 105 ? -4.941 -19.469 3.57 1 55.19 105 TYR A C 1
ATOM 812 O O . TYR A 1 105 ? -5.027 -18.406 4.195 1 55.19 105 TYR A O 1
ATOM 820 N N . THR A 1 106 ? -5.621 -20.422 4.027 1 49.75 106 THR A N 1
ATOM 821 C CA . THR A 1 106 ? -5.77 -20.562 5.473 1 49.75 106 THR A CA 1
ATOM 822 C C . THR A 1 106 ? -4.465 -20.219 6.188 1 49.75 106 THR A C 1
ATOM 824 O O . THR A 1 106 ? -3.379 -20.469 5.664 1 49.75 106 THR A O 1
ATOM 827 N N . ASP A 1 107 ? -4.578 -19.234 7.172 1 51.78 107 ASP A N 1
ATOM 828 C CA . ASP A 1 107 ? -3.537 -18.922 8.141 1 51.78 107 ASP A CA 1
ATOM 829 C C . ASP A 1 107 ? -2.66 -20.141 8.43 1 51.78 107 ASP A C 1
ATOM 831 O O . ASP A 1 107 ? -1.445 -20 8.602 1 51.78 107 ASP A O 1
ATOM 835 N N . GLU A 1 108 ? -3.332 -21.266 8.211 1 53.75 108 GLU A N 1
ATOM 836 C CA . GLU A 1 108 ? -2.605 -22.453 8.656 1 53.75 108 GLU A CA 1
ATOM 837 C C . GLU A 1 108 ? -1.446 -22.766 7.723 1 53.75 108 GLU A C 1
ATOM 839 O O . GLU A 1 108 ? -0.352 -23.109 8.172 1 53.75 108 GLU A O 1
ATOM 844 N N . GLY A 1 109 ? -1.739 -22.641 6.504 1 55 109 GLY A N 1
ATOM 845 C CA . GLY A 1 109 ? -0.66 -22.969 5.586 1 55 109 GLY A CA 1
ATOM 846 C C . GLY A 1 109 ? 0.515 -22.016 5.684 1 55 109 GLY A C 1
ATOM 847 O O . GLY A 1 109 ? 1.667 -22.438 5.758 1 55 109 GLY A O 1
ATOM 848 N N . VAL A 1 110 ? 0.184 -20.781 5.641 1 58.34 110 VAL A N 1
ATOM 849 C CA . VAL A 1 110 ? 1.248 -19.797 5.773 1 58.34 110 VAL A CA 1
ATOM 850 C C . VAL A 1 110 ? 1.937 -19.953 7.129 1 58.34 110 VAL A C 1
ATOM 852 O O . VAL A 1 110 ? 3.164 -19.906 7.219 1 58.34 110 VAL A O 1
ATOM 855 N N . ARG A 1 111 ? 1.046 -20.234 8.023 1 61.12 111 ARG A N 1
ATOM 856 C CA . ARG A 1 111 ? 1.578 -20.453 9.367 1 61.12 111 ARG A CA 1
ATOM 857 C C . ARG A 1 111 ? 2.486 -21.688 9.398 1 61.12 111 ARG A C 1
ATOM 859 O O . ARG A 1 111 ? 3.568 -21.641 9.992 1 61.12 111 ARG A O 1
ATOM 866 N N . GLU A 1 112 ? 1.908 -22.625 8.742 1 60.34 112 GLU A N 1
ATOM 867 C CA . GLU A 1 112 ? 2.684 -23.859 8.719 1 60.34 112 GLU A CA 1
ATOM 868 C C . GLU A 1 112 ? 3.988 -23.688 7.953 1 60.34 112 GLU A C 1
ATOM 870 O O . GLU A 1 112 ? 5.031 -24.188 8.359 1 60.34 112 GLU A O 1
ATOM 875 N N . ALA A 1 113 ? 3.801 -22.953 6.965 1 60.91 113 ALA A N 1
ATOM 876 C CA . ALA A 1 113 ? 4.996 -22.734 6.156 1 60.91 113 ALA A CA 1
ATOM 877 C C . ALA A 1 113 ? 6.008 -21.859 6.906 1 60.91 113 ALA A C 1
ATOM 879 O O . ALA A 1 113 ? 7.207 -22.141 6.875 1 60.91 113 ALA A O 1
ATOM 880 N N . ILE A 1 114 ? 5.477 -20.906 7.508 1 61.72 114 ILE A N 1
ATOM 881 C CA . ILE A 1 114 ? 6.34 -20.031 8.289 1 61.72 114 ILE A CA 1
ATOM 882 C C . ILE A 1 114 ? 6.918 -20.797 9.477 1 61.72 114 ILE A C 1
ATOM 884 O O . ILE A 1 114 ? 8.102 -20.672 9.789 1 61.72 114 ILE A O 1
ATOM 888 N N . ASN A 1 115 ? 5.973 -21.484 10.031 1 62.03 115 ASN A N 1
ATOM 889 C CA . ASN A 1 115 ? 6.43 -22.281 11.164 1 62.03 115 ASN A CA 1
ATOM 890 C C . ASN A 1 115 ? 7.477 -23.297 10.742 1 62.03 115 ASN A C 1
ATOM 892 O O . ASN A 1 115 ? 8.383 -23.625 11.516 1 62.03 115 ASN A O 1
ATOM 896 N N . ALA A 1 116 ? 7.238 -23.812 9.617 1 62.75 116 ALA A N 1
ATOM 897 C CA . ALA A 1 116 ? 8.211 -24.781 9.109 1 62.75 116 ALA A CA 1
ATOM 898 C C . ALA A 1 116 ? 9.562 -24.125 8.875 1 62.75 116 ALA A C 1
ATOM 900 O O . ALA A 1 116 ? 10.609 -24.734 9.086 1 62.75 116 ALA A O 1
ATOM 901 N N . ARG A 1 117 ? 9.453 -22.938 8.445 1 61.59 117 ARG A N 1
ATOM 902 C CA . ARG A 1 117 ? 10.703 -22.25 8.141 1 61.59 117 ARG A CA 1
ATOM 903 C C . ARG A 1 117 ? 11.312 -21.641 9.398 1 61.59 117 ARG A C 1
ATOM 905 O O . ARG A 1 117 ? 12.531 -21.578 9.539 1 61.59 117 ARG A O 1
ATOM 912 N N . ALA A 1 118 ? 10.453 -21.094 10.164 1 56.72 118 ALA A N 1
ATOM 913 C CA . ALA A 1 118 ? 10.898 -20.5 11.422 1 56.72 118 ALA A CA 1
ATOM 914 C C . ALA A 1 118 ? 10.031 -20.969 12.586 1 56.72 118 ALA A C 1
ATOM 916 O O . ALA A 1 118 ? 9.102 -20.281 13 1 56.72 118 ALA A O 1
ATOM 917 N N . PRO A 1 119 ? 10.312 -22.141 12.969 1 57.78 119 PRO A N 1
ATOM 918 C CA . PRO A 1 119 ? 9.531 -22.688 14.086 1 57.78 119 PRO A CA 1
ATOM 919 C C . PRO A 1 119 ? 9.5 -21.75 15.289 1 57.78 119 PRO A C 1
ATOM 921 O O . PRO A 1 119 ? 10.531 -21.203 15.68 1 57.78 119 PRO A O 1
ATOM 924 N N . GLY A 1 120 ? 8.211 -21.391 15.797 1 53.94 120 GLY A N 1
ATOM 925 C CA . GLY A 1 120 ? 8.047 -20.641 17.031 1 53.94 120 GLY A CA 1
ATOM 926 C C . GLY A 1 120 ? 7.961 -19.141 16.828 1 53.94 120 GLY A C 1
ATOM 927 O O . GLY A 1 120 ? 7.73 -18.391 17.766 1 53.94 120 GLY A O 1
ATOM 928 N N . ASN A 1 121 ? 8.273 -18.688 15.719 1 49.66 121 ASN A N 1
ATOM 929 C CA . ASN A 1 121 ? 8.391 -17.25 15.523 1 49.66 121 ASN A CA 1
ATOM 930 C C . ASN A 1 121 ? 7.082 -16.641 15.008 1 49.66 121 ASN A C 1
ATOM 932 O O . ASN A 1 121 ? 7 -15.438 14.773 1 49.66 121 ASN A O 1
ATOM 936 N N . VAL A 1 122 ? 6.234 -17.453 14.688 1 49.56 122 VAL A N 1
ATOM 937 C CA . VAL A 1 122 ? 5.012 -16.859 14.164 1 49.56 122 VAL A CA 1
ATOM 938 C C . VAL A 1 122 ? 4.066 -16.516 15.312 1 49.56 122 VAL A C 1
ATOM 940 O O . VAL A 1 122 ? 3.621 -17.406 16.047 1 49.56 122 VAL A O 1
ATOM 943 N N . ASP A 1 123 ? 4.105 -15.352 15.812 1 45.28 123 ASP A N 1
ATOM 944 C CA . ASP A 1 123 ? 3.105 -14.938 16.781 1 45.28 123 ASP A CA 1
ATOM 945 C C . ASP A 1 123 ? 1.702 -14.969 16.188 1 45.28 123 ASP A C 1
ATOM 947 O O . ASP A 1 123 ? 1.508 -14.594 15.031 1 45.28 123 ASP A O 1
ATOM 951 N N . GLU A 1 124 ? 0.859 -15.672 16.766 1 43.66 124 GLU A N 1
ATOM 952 C CA . GLU A 1 124 ? -0.56 -15.812 16.453 1 43.66 124 GLU A CA 1
ATOM 953 C C . GLU A 1 124 ? -1.171 -14.469 16.062 1 43.66 124 GLU A C 1
ATOM 955 O O . GLU A 1 124 ? -2.109 -14.414 15.273 1 43.66 124 GLU A O 1
ATOM 960 N N . LYS A 1 125 ? -0.754 -13.531 16.75 1 44.44 125 LYS A N 1
ATOM 961 C CA . LYS A 1 125 ? -1.371 -12.234 16.516 1 44.44 125 LYS A CA 1
ATOM 962 C C . LYS A 1 125 ? -1.131 -11.758 15.086 1 44.44 125 LYS A C 1
ATOM 964 O O . LYS A 1 125 ? -1.801 -10.836 14.609 1 44.44 125 LYS A O 1
ATOM 969 N N . ASP A 1 126 ? -0.085 -12.258 14.664 1 42.75 126 ASP A N 1
ATOM 970 C CA . ASP A 1 126 ? 0.348 -11.844 13.336 1 42.75 126 ASP A CA 1
ATOM 971 C C . ASP A 1 126 ? -0.397 -12.617 12.25 1 42.75 126 ASP A C 1
ATOM 973 O O . ASP A 1 126 ? -0.087 -12.484 11.062 1 42.75 126 ASP A O 1
ATOM 977 N N . THR A 1 127 ? -1.104 -13.633 12.781 1 41.88 127 THR A N 1
ATOM 978 C CA . THR A 1 127 ? -1.674 -14.586 11.836 1 41.88 127 THR A CA 1
ATOM 979 C C . THR A 1 127 ? -2.875 -13.984 11.117 1 41.88 127 THR A C 1
ATOM 981 O O . THR A 1 127 ? -3.643 -13.219 11.703 1 41.88 127 THR A O 1
ATOM 984 N N . PHE A 1 128 ? -2.67 -13.93 9.844 1 44.47 128 PHE A N 1
ATOM 985 C CA . PHE A 1 128 ? -3.734 -13.711 8.867 1 44.47 128 PHE A CA 1
ATOM 986 C C . PHE A 1 128 ? -4.945 -14.586 9.188 1 44.47 128 PHE A C 1
ATOM 988 O O . PHE A 1 128 ? -4.891 -15.805 9.039 1 44.47 128 PHE A O 1
ATOM 995 N N . ARG A 1 129 ? -5.598 -14.281 10.234 1 44.5 129 ARG A N 1
ATOM 996 C CA . ARG A 1 129 ? -6.84 -15.016 10.461 1 44.5 129 ARG A CA 1
ATOM 997 C C . ARG A 1 129 ? -7.723 -14.992 9.219 1 44.5 129 ARG A C 1
ATOM 999 O O . ARG A 1 129 ? -8.625 -14.156 9.109 1 44.5 129 ARG A O 1
ATOM 1006 N N . ALA A 1 130 ? -7.273 -15.383 8.07 1 44.34 130 ALA A N 1
ATOM 1007 C CA . ALA A 1 130 ? -8.148 -15.523 6.914 1 44.34 130 ALA A CA 1
ATOM 1008 C C . ALA A 1 130 ? -9.125 -16.688 7.109 1 44.34 130 ALA A C 1
ATOM 1010 O O . ALA A 1 130 ? -9.18 -17.609 6.289 1 44.34 130 ALA A O 1
ATOM 1011 N N . LYS A 1 131 ? -9.344 -17.203 8.164 1 41.84 131 LYS A N 1
ATOM 1012 C CA . LYS A 1 131 ? -10.234 -18.359 8.117 1 41.84 131 LYS A CA 1
ATOM 1013 C C . LYS A 1 131 ? -11.609 -17.969 7.582 1 41.84 131 LYS A C 1
ATOM 1015 O O . LYS A 1 131 ? -12.383 -17.297 8.273 1 41.84 131 LYS A O 1
ATOM 1020 N N . GLY A 1 132 ? -11.797 -18.406 6.406 1 46.56 132 GLY A N 1
ATOM 1021 C CA . GLY A 1 132 ? -13.164 -18.625 5.953 1 46.56 132 GLY A CA 1
ATOM 1022 C C . GLY A 1 132 ? -14.039 -17.391 6.082 1 46.56 132 GLY A C 1
ATOM 1023 O O . GLY A 1 132 ? -15.258 -17.469 5.934 1 46.56 132 GLY A O 1
ATOM 1024 N N . ALA A 1 133 ? -13.5 -16.406 6.691 1 55.72 133 ALA A N 1
ATOM 1025 C CA . ALA A 1 133 ? -14.477 -15.352 6.922 1 55.72 133 ALA A CA 1
ATOM 1026 C C . ALA A 1 133 ? -14.852 -14.648 5.617 1 55.72 133 ALA A C 1
ATOM 1028 O O . ALA A 1 133 ? -14.008 -14.484 4.73 1 55.72 133 ALA A O 1
ATOM 1029 N N . ASN A 1 134 ? -16.109 -14.688 5.172 1 82.81 134 ASN A N 1
ATOM 1030 C CA . ASN A 1 134 ? -16.609 -13.836 4.102 1 82.81 134 ASN A CA 1
ATOM 1031 C C . ASN A 1 134 ? -16.109 -12.406 4.227 1 82.81 134 ASN A C 1
ATOM 1033 O O . ASN A 1 134 ? -15.547 -12.031 5.262 1 82.81 134 ASN A O 1
ATOM 1037 N N . ALA A 1 135 ? -15.719 -11.781 3.186 1 89 135 ALA A N 1
ATOM 1038 C CA . ALA A 1 135 ? -15.18 -10.43 3.076 1 89 135 ALA A CA 1
ATOM 1039 C C . ALA A 1 135 ? -15.828 -9.492 4.09 1 89 135 ALA A C 1
ATOM 1041 O O . ALA A 1 135 ? -15.164 -8.625 4.656 1 89 135 ALA A O 1
ATOM 1042 N N . VAL A 1 136 ? -17.078 -9.773 4.465 1 93.31 136 VAL A N 1
ATOM 1043 C CA . VAL A 1 136 ? -17.812 -8.938 5.418 1 93.31 136 VAL A CA 1
ATOM 1044 C C . VAL A 1 136 ? -17.234 -9.141 6.82 1 93.31 136 VAL A C 1
ATOM 1046 O O . VAL A 1 136 ? -16.938 -8.172 7.52 1 93.31 136 VAL A O 1
ATOM 1049 N N . GLN A 1 137 ? -17.094 -10.359 7.191 1 92.06 137 GLN A N 1
ATOM 1050 C CA . GLN A 1 137 ? -16.547 -10.656 8.516 1 92.06 137 GLN A CA 1
ATOM 1051 C C . GLN A 1 137 ? -15.109 -10.156 8.641 1 92.06 137 GLN A C 1
ATOM 1053 O O . GLN A 1 137 ? -14.711 -9.648 9.688 1 92.06 137 GLN A O 1
ATOM 1058 N N . SER A 1 138 ? -14.344 -10.336 7.602 1 91.56 138 SER A N 1
ATOM 1059 C CA . SER A 1 138 ? -12.969 -9.875 7.582 1 91.56 138 SER A CA 1
ATOM 1060 C C . SER A 1 138 ? -12.883 -8.367 7.836 1 91.56 138 SER A C 1
ATOM 1062 O O . SER A 1 138 ? -12.07 -7.914 8.633 1 91.56 138 SER A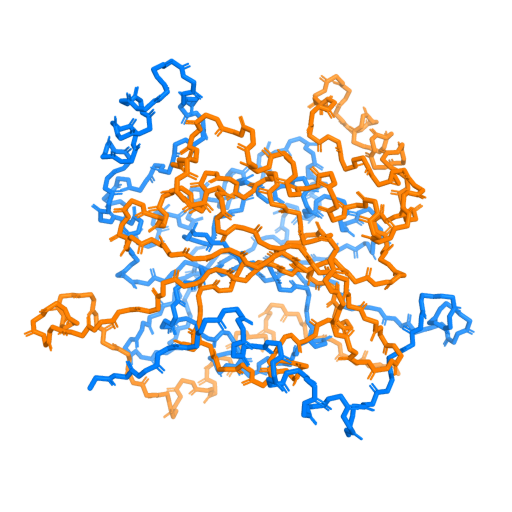 O 1
ATOM 1064 N N . VAL A 1 139 ? -13.734 -7.602 7.195 1 94.81 139 VAL A N 1
ATOM 1065 C CA . VAL A 1 139 ? -13.766 -6.152 7.359 1 94.81 139 VAL A CA 1
ATOM 1066 C C . VAL A 1 139 ? -14.18 -5.801 8.789 1 94.81 139 VAL A C 1
ATOM 1068 O O . VAL A 1 139 ? -13.57 -4.934 9.422 1 94.81 139 VAL A O 1
ATOM 1071 N N . ARG A 1 140 ? -15.211 -6.457 9.273 1 95 140 ARG A N 1
ATOM 1072 C CA . ARG A 1 140 ? -15.703 -6.18 10.625 1 95 140 ARG A CA 1
ATOM 1073 C C . ARG A 1 140 ? -14.594 -6.383 11.656 1 95 140 ARG A C 1
ATOM 1075 O O . ARG A 1 140 ? -14.391 -5.535 12.531 1 95 140 ARG A O 1
ATOM 1082 N N . GLU A 1 141 ? -13.945 -7.484 11.523 1 91.94 141 GLU A N 1
ATOM 1083 C CA . GLU A 1 141 ? -12.867 -7.801 12.453 1 91.94 141 GLU A CA 1
ATOM 1084 C C . GLU A 1 141 ? -11.742 -6.777 12.359 1 91.94 141 GLU A C 1
ATOM 1086 O O . GLU A 1 141 ? -11.195 -6.348 13.383 1 91.94 141 GLU A O 1
ATOM 1091 N N . ASP A 1 142 ? -11.414 -6.43 11.156 1 93.88 142 ASP A N 1
ATOM 1092 C CA . ASP A 1 142 ? -10.328 -5.48 10.938 1 93.88 142 ASP A CA 1
ATOM 1093 C C . ASP A 1 142 ? -10.672 -4.109 11.516 1 93.88 142 ASP A C 1
ATOM 1095 O O . ASP A 1 142 ? -9.844 -3.473 12.164 1 93.88 142 ASP A O 1
ATOM 1099 N N . VAL A 1 143 ? -11.883 -3.672 11.266 1 96.81 143 VAL A N 1
ATOM 1100 C CA . VAL A 1 143 ? -12.352 -2.398 11.805 1 96.81 143 VAL A CA 1
ATOM 1101 C C . VAL A 1 143 ? -12.312 -2.439 13.328 1 96.81 143 VAL A C 1
ATOM 1103 O O . VAL A 1 143 ? -11.883 -1.479 13.969 1 96.81 143 VAL A O 1
ATOM 1106 N N . GLU A 1 144 ? -12.727 -3.521 13.891 1 95.88 144 GLU A N 1
ATOM 1107 C CA . GLU A 1 144 ? -12.727 -3.662 15.344 1 95.88 144 GLU A CA 1
ATOM 1108 C C . GLU A 1 144 ? -11.312 -3.605 15.898 1 95.88 144 GLU A C 1
ATOM 1110 O O . GLU A 1 144 ? -11.062 -2.961 16.922 1 95.88 144 GLU A O 1
ATOM 1115 N N . VAL A 1 145 ? -10.43 -4.309 15.258 1 92.69 145 VAL A N 1
ATOM 1116 C CA . VAL A 1 145 ? -9.031 -4.301 15.672 1 92.69 145 VAL A CA 1
ATOM 1117 C C . VAL A 1 145 ? -8.508 -2.867 15.703 1 92.69 145 VAL A C 1
ATOM 1119 O O . VAL A 1 145 ? -7.84 -2.459 16.656 1 92.69 145 VAL A O 1
ATOM 1122 N N . PHE A 1 146 ? -8.781 -2.148 14.695 1 95.19 146 PHE A N 1
ATOM 1123 C CA . PHE A 1 146 ? -8.312 -0.771 14.586 1 95.19 146 PHE A CA 1
ATOM 1124 C C . PHE A 1 146 ? -8.938 0.099 15.664 1 95.19 146 PHE A C 1
ATOM 1126 O O . PHE A 1 146 ? -8.242 0.866 16.328 1 95.19 146 PHE A O 1
ATOM 1133 N N . LYS A 1 147 ? -10.195 -0.017 15.859 1 95.81 147 LYS A N 1
ATOM 1134 C CA . LYS A 1 147 ? -10.922 0.823 16.812 1 95.81 147 LYS A CA 1
ATOM 1135 C C . LYS A 1 147 ? -10.523 0.509 18.25 1 95.81 147 LYS A C 1
ATOM 1137 O O . LYS A 1 147 ? -10.578 1.382 19.109 1 95.81 147 LYS A O 1
ATOM 1142 N N . ARG A 1 148 ? -10.086 -0.615 18.484 1 93 148 ARG A N 1
ATOM 1143 C CA . ARG A 1 148 ? -9.758 -1.034 19.844 1 93 148 ARG A CA 1
ATOM 1144 C C . ARG A 1 148 ? -8.32 -0.689 20.188 1 93 148 ARG A C 1
ATOM 1146 O O . ARG A 1 148 ? -7.914 -0.779 21.344 1 93 148 ARG A O 1
ATOM 1153 N N . SER A 1 149 ? -7.602 -0.39 19.203 1 90.56 149 SER A N 1
ATOM 1154 C CA . SER A 1 149 ? -6.203 -0.076 19.469 1 90.56 149 SER A CA 1
ATOM 1155 C C . SER A 1 149 ? -6.074 1.159 20.359 1 90.56 149 SER A C 1
ATOM 1157 O O . SER A 1 149 ? -6.676 2.197 20.078 1 90.56 149 SER A O 1
ATOM 1159 N N . LEU A 1 150 ? -5.223 1.124 21.359 1 87.5 150 LEU A N 1
ATOM 1160 C CA . LEU A 1 150 ? -4.996 2.242 22.266 1 87.5 150 LEU A CA 1
ATOM 1161 C C . LEU A 1 150 ? -4.148 3.32 21.594 1 87.5 150 LEU A C 1
ATOM 1163 O O . LEU A 1 150 ? -4.082 4.453 22.078 1 87.5 150 LEU A O 1
ATOM 1167 N N . LEU A 1 151 ? -3.547 2.938 20.5 1 87.31 151 LEU A N 1
ATOM 1168 C CA . LEU A 1 151 ? -2.68 3.879 19.797 1 87.31 151 LEU A CA 1
ATOM 1169 C C . LEU A 1 151 ? -3.498 4.832 18.938 1 87.31 151 LEU A C 1
ATOM 1171 O O . LEU A 1 151 ? -2.994 5.875 18.5 1 87.31 151 LEU A O 1
ATOM 1175 N N . VAL A 1 152 ? -4.699 4.441 18.641 1 92.12 152 VAL A N 1
ATOM 1176 C CA . VAL A 1 152 ? -5.555 5.211 17.75 1 92.12 152 VAL A CA 1
ATOM 1177 C C . VAL A 1 152 ? -6.406 6.184 18.562 1 92.12 152 VAL A C 1
ATOM 1179 O O . VAL A 1 152 ? -7.07 5.785 19.516 1 92.12 152 VAL A O 1
ATOM 1182 N N . ARG A 1 153 ? -6.293 7.5 18.156 1 91.69 153 ARG A N 1
ATOM 1183 C CA . ARG A 1 153 ? -7.148 8.469 18.828 1 91.69 153 ARG A CA 1
ATOM 1184 C C . ARG A 1 153 ? -8.617 8.094 18.703 1 91.69 153 ARG A C 1
ATOM 1186 O O . ARG A 1 153 ? -9.062 7.664 17.641 1 91.69 153 ARG A O 1
ATOM 1193 N N . PRO A 1 154 ? -9.383 8.242 19.766 1 93.5 154 PRO A N 1
ATOM 1194 C CA . PRO A 1 154 ? -10.797 7.844 19.766 1 93.5 154 PRO A CA 1
ATOM 1195 C C . PRO A 1 154 ? -11.594 8.492 18.641 1 93.5 154 PRO A C 1
ATOM 1197 O O . PRO A 1 154 ? -12.422 7.832 18.016 1 93.5 154 PRO A O 1
ATOM 1200 N N . GLU A 1 155 ? -11.367 9.734 18.344 1 96.5 155 GLU A N 1
ATOM 1201 C CA . GLU A 1 155 ? -12.094 10.43 17.297 1 96.5 155 GLU A CA 1
ATOM 1202 C C . GLU A 1 155 ? -11.852 9.797 15.938 1 96.5 155 GLU A C 1
ATOM 1204 O O . GLU A 1 155 ? -12.766 9.672 15.125 1 96.5 155 GLU A O 1
ATOM 1209 N N . LEU A 1 156 ? -10.578 9.422 15.719 1 97.44 156 LEU A N 1
ATOM 1210 C CA . LEU A 1 156 ? -10.242 8.773 14.461 1 97.44 156 LEU A CA 1
ATOM 1211 C C . LEU A 1 156 ? -10.852 7.379 14.383 1 97.44 156 LEU A C 1
ATOM 1213 O O . LEU A 1 156 ? -11.344 6.965 13.328 1 97.44 156 LEU A O 1
ATOM 1217 N N . ALA A 1 157 ? -10.812 6.691 15.484 1 96.94 157 ALA A N 1
ATOM 1218 C CA . ALA A 1 157 ? -11.422 5.367 15.562 1 96.94 157 ALA A CA 1
ATOM 1219 C C . ALA A 1 157 ? -12.906 5.426 15.203 1 96.94 157 ALA A C 1
ATOM 1221 O O . ALA A 1 157 ? -13.414 4.562 14.484 1 96.94 157 ALA A O 1
ATOM 1222 N N . GLU A 1 158 ? -13.562 6.441 15.672 1 97.56 158 GLU A N 1
ATOM 1223 C CA . GLU A 1 158 ? -14.992 6.602 15.422 1 97.56 158 GLU A CA 1
ATOM 1224 C C . GLU A 1 158 ? -15.266 6.895 13.953 1 97.56 158 GLU A C 1
ATOM 1226 O O . GLU A 1 158 ? -16.344 6.582 13.438 1 97.56 158 GLU A O 1
ATOM 1231 N N . GLN A 1 159 ? -14.289 7.508 13.305 1 98.5 159 GLN A N 1
ATOM 1232 C CA . GLN A 1 159 ? -14.445 7.859 11.891 1 98.5 159 GLN A CA 1
ATOM 1233 C C . GLN A 1 159 ? -13.719 6.863 11 1 98.5 159 GLN A C 1
ATOM 1235 O O . GLN A 1 159 ? -13.031 7.258 10.047 1 98.5 159 GLN A O 1
ATOM 1240 N N . THR A 1 160 ? -13.742 5.617 11.359 1 98.62 160 THR A N 1
ATOM 1241 C CA . THR A 1 160 ? -13.195 4.504 10.586 1 98.62 160 THR A CA 1
ATOM 1242 C C . THR A 1 160 ? -14.32 3.646 10.008 1 98.62 160 THR A C 1
ATOM 1244 O O . THR A 1 160 ? -15.18 3.164 10.75 1 98.62 160 THR A O 1
ATOM 1247 N N . TYR A 1 161 ? -14.289 3.475 8.688 1 98.75 161 TYR A N 1
ATOM 1248 C CA . TYR A 1 161 ? -15.375 2.807 7.98 1 98.75 161 TYR A CA 1
ATOM 1249 C C . TYR A 1 161 ? -14.852 1.619 7.18 1 98.75 161 TYR A C 1
ATOM 1251 O O . TYR A 1 161 ? -13.781 1.694 6.574 1 98.75 161 TYR A O 1
ATOM 1259 N N . GLY A 1 162 ? -15.586 0.511 7.273 1 98.56 162 GLY A N 1
ATOM 1260 C CA . GLY A 1 162 ? -15.242 -0.703 6.551 1 98.56 162 GLY A CA 1
ATOM 1261 C C . GLY A 1 162 ? -16.141 -0.965 5.359 1 98.56 162 GLY A C 1
ATOM 1262 O O . GLY A 1 162 ? -17.344 -0.711 5.418 1 98.56 162 GLY A O 1
ATOM 1263 N N . PHE A 1 163 ? -15.57 -1.439 4.281 1 98.62 163 PHE A N 1
ATOM 1264 C CA . PHE A 1 163 ? -16.297 -1.75 3.061 1 98.62 163 PHE A CA 1
ATOM 1265 C C . PHE A 1 163 ? -15.828 -3.066 2.461 1 98.62 163 PHE A C 1
ATOM 1267 O O . PHE A 1 163 ? -14.672 -3.451 2.639 1 98.62 163 PHE A O 1
ATOM 1274 N N . THR A 1 164 ? -16.734 -3.734 1.746 1 97.69 164 THR A N 1
ATOM 1275 C CA . THR A 1 164 ? -16.344 -4.797 0.831 1 97.69 164 THR A CA 1
ATOM 1276 C C . THR A 1 164 ? -16.328 -4.297 -0.61 1 97.69 164 THR A C 1
ATOM 1278 O O . THR A 1 164 ? -17.062 -3.369 -0.957 1 97.69 164 THR A O 1
ATOM 1281 N N . PHE A 1 165 ? -15.484 -4.84 -1.394 1 98.56 165 PHE A N 1
ATOM 1282 C CA . PHE A 1 165 ? -15.398 -4.535 -2.816 1 98.56 165 PHE A CA 1
ATOM 1283 C C . PHE A 1 165 ? -15.695 -5.777 -3.652 1 98.56 165 PHE A C 1
ATOM 1285 O O . PHE A 1 165 ? -15.039 -6.805 -3.502 1 98.56 165 PHE A O 1
ATOM 1292 N N . ASP A 1 166 ? -16.656 -5.574 -4.52 1 97.56 166 ASP A N 1
ATOM 1293 C CA . ASP A 1 166 ? -17.062 -6.672 -5.391 1 97.56 166 ASP A CA 1
ATOM 1294 C C . ASP A 1 166 ? -16.344 -6.609 -6.73 1 97.56 166 ASP A C 1
ATOM 1296 O O . ASP A 1 166 ? -16.578 -5.695 -7.527 1 97.56 166 ASP A O 1
ATOM 1300 N N . LEU A 1 167 ? -15.602 -7.668 -7.023 1 97.56 167 LEU A N 1
ATOM 1301 C CA . LEU A 1 167 ? -14.781 -7.723 -8.227 1 97.56 167 LEU A CA 1
ATOM 1302 C C . LEU A 1 167 ? -15.648 -7.797 -9.477 1 97.56 167 LEU A C 1
ATOM 1304 O O . LEU A 1 167 ? -15.188 -7.492 -10.578 1 97.56 167 LEU A O 1
ATOM 1308 N N . LYS A 1 168 ? -16.797 -8.219 -9.359 1 97.44 168 LYS A N 1
ATOM 1309 C CA . LYS A 1 168 ? -17.656 -8.406 -10.516 1 97.44 168 LYS A CA 1
ATOM 1310 C C . LYS A 1 168 ? -18.453 -7.137 -10.82 1 97.44 168 LYS A C 1
ATOM 1312 O O . LYS A 1 168 ? -18.5 -6.68 -11.961 1 97.44 168 LYS A O 1
ATOM 1317 N N . SER A 1 169 ? -19.047 -6.492 -9.859 1 97.69 169 SER A N 1
ATOM 1318 C CA . SER A 1 169 ? -19.891 -5.324 -10.07 1 97.69 169 SER A CA 1
ATOM 1319 C C . SER A 1 169 ? -19.078 -4.035 -10 1 97.69 169 SER A C 1
ATOM 1321 O O . SER A 1 169 ? -19.516 -2.996 -10.5 1 97.69 169 SER A O 1
ATOM 1323 N N . GLY A 1 170 ? -17.969 -4.082 -9.273 1 98.31 170 GLY A N 1
ATOM 1324 C CA . GLY A 1 170 ? -17.172 -2.885 -9.062 1 98.31 170 GLY A CA 1
ATOM 1325 C C . GLY A 1 170 ? -17.672 -2.023 -7.922 1 98.31 170 GLY A C 1
ATOM 1326 O O . GLY A 1 170 ? -17.141 -0.935 -7.68 1 98.31 170 GLY A O 1
ATOM 1327 N N . LEU A 1 171 ? -18.609 -2.541 -7.133 1 98.56 171 LEU A N 1
ATOM 1328 C CA . LEU A 1 171 ? -19.234 -1.74 -6.086 1 98.56 171 LEU A CA 1
ATOM 1329 C C . LEU A 1 171 ? -18.547 -1.976 -4.742 1 98.56 171 LEU A C 1
ATOM 1331 O O . LEU A 1 171 ? -18.188 -3.109 -4.414 1 98.56 171 LEU A O 1
ATOM 1335 N N . VAL A 1 172 ? -18.391 -0.895 -4.039 1 98.62 172 VAL A N 1
ATOM 1336 C CA . VAL A 1 172 ? -18.062 -1.025 -2.621 1 98.62 172 VAL A CA 1
ATOM 1337 C C . VAL A 1 172 ? -19.344 -0.995 -1.789 1 98.62 172 VAL A C 1
ATOM 1339 O O . VAL A 1 172 ? -20.281 -0.256 -2.104 1 98.62 172 VAL A O 1
ATOM 1342 N N . THR A 1 173 ? -19.406 -1.794 -0.702 1 98.25 173 THR A N 1
ATOM 1343 C CA . THR A 1 173 ? -20.562 -1.866 0.186 1 98.25 173 THR A CA 1
ATOM 1344 C C . THR A 1 173 ? -20.125 -1.713 1.643 1 98.25 173 THR A C 1
ATOM 1346 O O .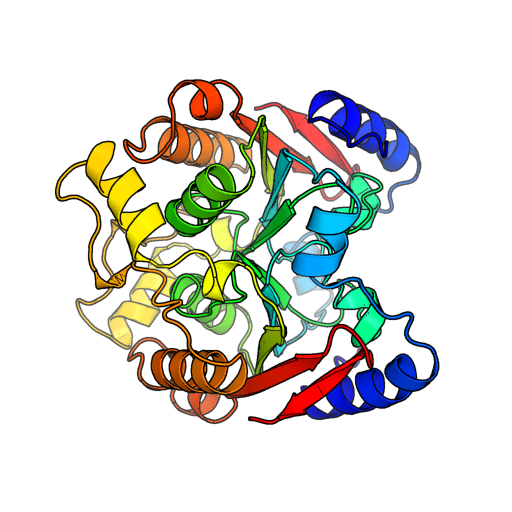 THR A 1 173 ? -19.219 -2.395 2.1 1 98.25 173 THR A O 1
ATOM 1349 N N . ALA A 1 174 ? -20.781 -0.843 2.309 1 98.5 174 ALA A N 1
ATOM 1350 C CA . ALA A 1 174 ? -20.469 -0.581 3.711 1 98.5 174 ALA A CA 1
ATOM 1351 C C . ALA A 1 174 ? -20.781 -1.799 4.578 1 98.5 174 ALA A C 1
ATOM 1353 O O . ALA A 1 174 ? -21.781 -2.49 4.359 1 98.5 174 ALA A O 1
ATOM 1354 N N . VAL A 1 175 ? -19.906 -2.029 5.504 1 96.94 175 VAL A N 1
ATOM 1355 C CA . VAL A 1 175 ? -20.062 -3.115 6.465 1 96.94 175 VAL A CA 1
ATOM 1356 C C . VAL A 1 175 ? -20.266 -2.541 7.867 1 96.94 175 VAL A C 1
ATOM 1358 O O . VAL A 1 175 ? -19.531 -1.643 8.289 1 96.94 175 VAL A O 1
ATOM 1361 N N . MET B 1 1 ? -7.633 26.219 -2.359 1 60.44 1 MET B N 1
ATOM 1362 C CA . MET B 1 1 ? -7.016 25.047 -1.745 1 60.44 1 MET B CA 1
ATOM 1363 C C . MET B 1 1 ? -7.605 23.75 -2.311 1 60.44 1 MET B C 1
ATOM 1365 O O . MET B 1 1 ? -8.781 23.719 -2.678 1 60.44 1 MET B O 1
ATOM 1369 N N . PRO B 1 2 ? -6.676 22.828 -2.588 1 72.56 2 PRO B N 1
ATOM 1370 C CA . PRO B 1 2 ? -7.281 21.625 -3.154 1 72.56 2 PRO B CA 1
ATOM 1371 C C . PRO B 1 2 ? -8.305 20.984 -2.221 1 72.56 2 PRO B C 1
ATOM 1373 O O . PRO B 1 2 ? -8.188 21.094 -0.997 1 72.56 2 PRO B O 1
ATOM 1376 N N . THR B 1 3 ? -9.375 20.688 -2.748 1 88.5 3 THR B N 1
ATOM 1377 C CA . THR B 1 3 ? -10.375 19.938 -1.995 1 88.5 3 THR B CA 1
ATOM 1378 C C . THR B 1 3 ? -10.109 18.438 -2.098 1 88.5 3 THR B C 1
ATOM 1380 O O . THR B 1 3 ? -9.922 17.906 -3.193 1 88.5 3 THR B O 1
ATOM 1383 N N . TYR B 1 4 ? -9.984 17.844 -0.926 1 96.62 4 TYR B N 1
ATOM 1384 C CA . TYR B 1 4 ? -9.758 16.406 -0.863 1 96.62 4 TYR B CA 1
ATOM 1385 C C . TYR B 1 4 ? -11.047 15.664 -0.54 1 96.62 4 TYR B C 1
ATOM 1387 O O . TYR B 1 4 ? -11.875 16.156 0.225 1 96.62 4 TYR B O 1
ATOM 1395 N N . PRO B 1 5 ? -11.25 14.547 -1.116 1 98.19 5 PRO B N 1
ATOM 1396 C CA . PRO B 1 5 ? -12.469 13.789 -0.845 1 98.19 5 PRO B CA 1
ATOM 1397 C C . PRO B 1 5 ? -12.492 13.18 0.557 1 98.19 5 PRO B C 1
ATOM 1399 O O . PRO B 1 5 ? -11.438 12.859 1.109 1 98.19 5 PRO B O 1
ATOM 1402 N N . ASP B 1 6 ? -13.641 13.102 1.135 1 98.38 6 ASP B N 1
ATOM 1403 C CA . ASP B 1 6 ? -13.859 12.258 2.303 1 98.38 6 ASP B CA 1
ATOM 1404 C C . ASP B 1 6 ? -14.445 10.906 1.898 1 98.38 6 ASP B C 1
ATOM 1406 O O . ASP B 1 6 ? -14.586 10.617 0.709 1 98.38 6 ASP B O 1
ATOM 1410 N N . VAL B 1 7 ? -14.734 10.055 2.818 1 98.75 7 VAL B N 1
ATOM 1411 C CA . VAL B 1 7 ? -15.172 8.695 2.529 1 98.75 7 VAL B CA 1
ATOM 1412 C C . VAL B 1 7 ? -16.516 8.719 1.794 1 98.75 7 VAL B C 1
ATOM 1414 O O . VAL B 1 7 ? -16.734 7.945 0.861 1 98.75 7 VAL B O 1
ATOM 1417 N N . LYS B 1 8 ? -17.359 9.625 2.199 1 98.56 8 LYS B N 1
ATOM 1418 C CA . LYS B 1 8 ? -18.656 9.75 1.527 1 98.56 8 LYS B CA 1
ATOM 1419 C C . LYS B 1 8 ? -18.469 10.07 0.046 1 98.56 8 LYS B C 1
ATOM 1421 O O . LYS B 1 8 ? -19.125 9.477 -0.808 1 98.56 8 LYS B O 1
ATOM 1426 N N . ASN B 1 9 ? -17.656 11 -0.221 1 98.62 9 ASN B N 1
ATOM 1427 C CA . ASN B 1 9 ? -17.359 11.352 -1.603 1 98.62 9 ASN B CA 1
ATOM 1428 C C . ASN B 1 9 ? -16.797 10.164 -2.373 1 98.62 9 ASN B C 1
ATOM 1430 O O . ASN B 1 9 ? -17.141 9.945 -3.531 1 98.62 9 ASN B O 1
ATOM 1434 N N . LEU B 1 10 ? -15.906 9.391 -1.762 1 98.81 10 LEU B N 1
ATOM 1435 C CA . LEU B 1 10 ? -15.281 8.242 -2.414 1 98.81 10 LEU B CA 1
ATOM 1436 C C . LEU B 1 10 ? -16.328 7.176 -2.742 1 98.81 10 LEU B C 1
ATOM 1438 O O . LEU B 1 10 ? -16.25 6.535 -3.791 1 98.81 10 LEU B O 1
ATOM 1442 N N . VAL B 1 11 ? -17.281 7.016 -1.869 1 98.81 11 VAL B N 1
ATOM 1443 C CA . VAL B 1 11 ? -18.344 6.055 -2.117 1 98.81 11 VAL B CA 1
ATOM 1444 C C . VAL B 1 11 ? -19.188 6.516 -3.305 1 98.81 11 VAL B C 1
ATOM 1446 O O . VAL B 1 11 ? -19.594 5.703 -4.141 1 98.81 11 VAL B O 1
ATOM 1449 N N . GLU B 1 12 ? -19.453 7.773 -3.369 1 98.62 12 GLU B N 1
ATOM 1450 C CA . GLU B 1 12 ? -20.203 8.32 -4.5 1 98.62 12 GLU B CA 1
ATOM 1451 C C . GLU B 1 12 ? -19.422 8.133 -5.805 1 98.62 12 GLU B C 1
ATOM 1453 O O . GLU B 1 12 ? -20.016 7.766 -6.828 1 98.62 12 GLU B O 1
ATOM 1458 N N . ARG B 1 13 ? -18.156 8.422 -5.762 1 98.75 13 ARG B N 1
ATOM 1459 C CA . ARG B 1 13 ? -17.312 8.18 -6.93 1 98.75 13 ARG B CA 1
ATOM 1460 C C . ARG B 1 13 ? -17.375 6.719 -7.355 1 98.75 13 ARG B C 1
ATOM 1462 O O . ARG B 1 13 ? -17.453 6.418 -8.547 1 98.75 13 ARG B O 1
ATOM 1469 N N . ASN B 1 14 ? -17.359 5.863 -6.371 1 98.88 14 ASN B N 1
ATOM 1470 C CA . ASN B 1 14 ? -17.438 4.438 -6.684 1 98.88 14 ASN B CA 1
ATOM 1471 C C . ASN B 1 14 ? -18.734 4.094 -7.402 1 98.88 14 ASN B C 1
ATOM 1473 O O . ASN B 1 14 ? -18.734 3.332 -8.375 1 98.88 14 ASN B O 1
ATOM 1477 N N . ARG B 1 15 ? -19.797 4.617 -6.898 1 98.5 15 ARG B N 1
ATOM 1478 C C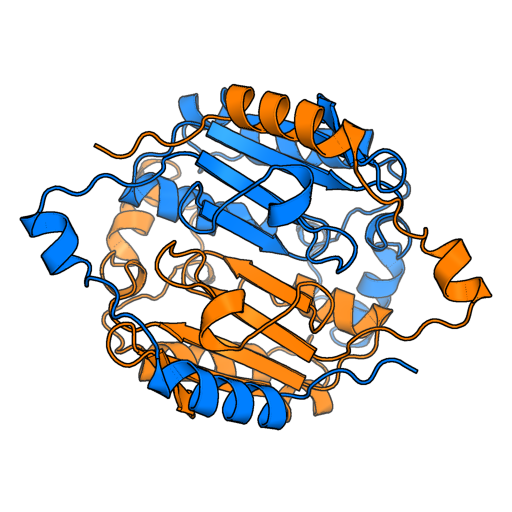A . ARG B 1 15 ? -21.078 4.348 -7.523 1 98.5 15 ARG B CA 1
ATOM 1479 C C . ARG B 1 15 ? -21.078 4.766 -8.992 1 98.5 15 ARG B C 1
ATOM 1481 O O . ARG B 1 15 ? -21.609 4.059 -9.844 1 98.5 15 ARG B O 1
ATOM 1488 N N . ALA B 1 16 ? -20.531 5.852 -9.242 1 98.56 16 ALA B N 1
ATOM 1489 C CA . ALA B 1 16 ? -20.438 6.328 -10.625 1 98.56 16 ALA B CA 1
ATOM 1490 C C . ALA B 1 16 ? -19.562 5.414 -11.469 1 98.56 16 ALA B C 1
ATOM 1492 O O . ALA B 1 16 ? -19.922 5.051 -12.586 1 98.56 16 ALA B O 1
ATOM 1493 N N . GLN B 1 17 ? -18.375 5.016 -10.945 1 98.5 17 GLN B N 1
ATOM 1494 C CA . GLN B 1 17 ? -17.438 4.172 -11.672 1 98.5 17 GLN B CA 1
ATOM 1495 C C . GLN B 1 17 ? -18.016 2.783 -11.914 1 98.5 17 GLN B C 1
ATOM 1497 O O . GLN B 1 17 ? -17.703 2.148 -12.93 1 98.5 17 GLN B O 1
ATOM 1502 N N . ALA B 1 18 ? -18.828 2.344 -10.977 1 98.12 18 ALA B N 1
ATOM 1503 C CA . ALA B 1 18 ? -19.375 0.986 -11.039 1 98.12 18 ALA B CA 1
ATOM 1504 C C . ALA B 1 18 ? -20.25 0.806 -12.273 1 98.12 18 ALA B C 1
ATOM 1506 O O . ALA B 1 18 ? -20.406 -0.309 -12.773 1 98.12 18 ALA B O 1
ATOM 1507 N N . THR B 1 19 ? -20.844 1.889 -12.789 1 97.56 19 THR B N 1
ATOM 1508 C CA . THR B 1 19 ? -21.734 1.826 -13.93 1 97.56 19 THR B CA 1
ATOM 1509 C C . THR B 1 19 ? -21 1.354 -15.18 1 97.56 19 THR B C 1
ATOM 1511 O O . THR B 1 19 ? -21.609 0.773 -16.078 1 97.56 19 THR B O 1
ATOM 1514 N N . ASN B 1 20 ? -19.672 1.538 -15.258 1 96 20 ASN B N 1
ATOM 1515 C CA . ASN B 1 20 ? -18.875 1.148 -16.406 1 96 20 ASN B CA 1
ATOM 1516 C C . ASN B 1 20 ? -17.703 0.24 -16.016 1 96 20 ASN B C 1
ATOM 1518 O O . ASN B 1 20 ? -16.703 0.168 -16.719 1 96 20 ASN B O 1
ATOM 1522 N N . PHE B 1 21 ? -17.859 -0.365 -14.914 1 97.5 21 PHE B N 1
ATOM 1523 C CA . PHE B 1 21 ? -16.797 -1.213 -14.391 1 97.5 21 PHE B CA 1
ATOM 1524 C C . PHE B 1 21 ? -16.719 -2.52 -15.172 1 97.5 21 PHE B C 1
ATOM 1526 O O . PHE B 1 21 ? -17.75 -3.113 -15.508 1 97.5 21 PHE B O 1
ATOM 1533 N N . SER B 1 22 ? -15.523 -2.93 -15.516 1 97.19 22 SER B N 1
ATOM 1534 C CA . SER B 1 22 ? -15.289 -4.234 -16.125 1 97.19 22 SER B CA 1
ATOM 1535 C C . SER B 1 22 ? -15.016 -5.301 -15.07 1 97.19 22 SER B C 1
ATOM 1537 O O . SER B 1 22 ? -14.031 -5.219 -14.336 1 97.19 22 SER B O 1
ATOM 1539 N N . PRO B 1 23 ? -15.867 -6.316 -15.062 1 97.31 23 PRO B N 1
ATOM 1540 C CA . PRO B 1 23 ? -15.68 -7.363 -14.055 1 97.31 23 PRO B CA 1
ATOM 1541 C C . PRO B 1 23 ? -14.289 -7.992 -14.109 1 97.31 23 PRO B C 1
ATOM 1543 O O . PRO B 1 23 ? -13.727 -8.156 -15.203 1 97.31 23 PRO B O 1
ATOM 1546 N N . LYS B 1 24 ? -13.812 -8.305 -12.93 1 97.56 24 LYS B N 1
ATOM 1547 C CA . LYS B 1 24 ? -12.539 -9.016 -12.82 1 97.56 24 LYS B CA 1
ATOM 1548 C C . LYS B 1 24 ? -12.766 -10.5 -12.547 1 97.56 24 LYS B C 1
ATOM 1550 O O . LYS B 1 24 ? -13.758 -10.875 -11.906 1 97.56 24 LYS B O 1
ATOM 1555 N N . PRO B 1 25 ? -11.898 -11.336 -13.008 1 95.94 25 PRO B N 1
ATOM 1556 C CA . PRO B 1 25 ? -12.078 -12.773 -12.797 1 95.94 25 PRO B CA 1
ATOM 1557 C C . PRO B 1 25 ? -11.867 -13.18 -11.336 1 95.94 25 PRO B C 1
ATOM 1559 O O . PRO B 1 25 ? -11.008 -12.617 -10.656 1 95.94 25 PRO B O 1
ATOM 1562 N N . PHE B 1 26 ? -12.633 -14.094 -10.914 1 94 26 PHE B N 1
ATOM 1563 C CA . PHE B 1 26 ? -12.391 -14.711 -9.617 1 94 26 PHE B CA 1
ATOM 1564 C C . PHE B 1 26 ? -11.164 -15.617 -9.672 1 94 26 PHE B C 1
ATOM 1566 O O . PHE B 1 26 ? -10.727 -16 -10.758 1 94 26 PHE B O 1
ATOM 1573 N N . LEU B 1 27 ? -10.688 -15.961 -8.492 1 91.94 27 LEU B N 1
ATOM 1574 C CA . LEU B 1 27 ? -9.516 -16.828 -8.406 1 91.94 27 LEU B CA 1
ATOM 1575 C C . LEU B 1 27 ? -9.773 -18.156 -9.086 1 91.94 27 LEU B C 1
ATOM 1577 O O . LEU B 1 27 ? -8.898 -18.688 -9.773 1 91.94 27 LEU B O 1
ATOM 1581 N N . SER B 1 28 ? -10.969 -18.719 -8.914 1 91.19 28 SER B N 1
ATOM 1582 C CA . SER B 1 28 ? -11.328 -19.984 -9.539 1 91.19 28 SER B CA 1
ATOM 1583 C C . SER B 1 28 ? -11.281 -19.875 -11.062 1 91.19 28 SER B C 1
ATOM 1585 O O . SER B 1 28 ? -10.867 -20.828 -11.742 1 91.19 28 SER B O 1
ATOM 1587 N N . GLU B 1 29 ? -11.688 -18.734 -11.602 1 94.44 29 GLU B N 1
ATOM 1588 C CA . GLU B 1 29 ? -11.664 -18.516 -13.047 1 94.44 29 GLU B CA 1
ATOM 1589 C C . GLU B 1 29 ? -10.227 -18.359 -13.555 1 94.44 29 GLU B C 1
ATOM 1591 O O . GLU B 1 29 ? -9.898 -18.844 -14.633 1 94.44 29 GLU B O 1
ATOM 1596 N N . LEU B 1 30 ? -9.453 -17.703 -12.758 1 93.12 30 LEU B N 1
ATOM 1597 C CA . LEU B 1 30 ? -8.047 -17.562 -13.109 1 93.12 30 LEU B CA 1
ATOM 1598 C C . LEU B 1 30 ? -7.348 -18.906 -13.148 1 93.12 30 LEU B C 1
ATOM 1600 O O . LEU B 1 30 ? -6.566 -19.188 -14.062 1 93.12 30 LEU B O 1
ATOM 1604 N N . LYS B 1 31 ? -7.59 -19.688 -12.188 1 90.31 31 LYS B N 1
ATOM 1605 C CA . LYS B 1 31 ? -7.004 -21.031 -12.117 1 90.31 31 LYS B CA 1
ATOM 1606 C C . LYS B 1 31 ? -7.445 -21.891 -13.289 1 90.31 31 LYS B C 1
ATOM 1608 O O . LYS B 1 31 ? -6.629 -22.578 -13.914 1 90.31 31 LYS B O 1
ATOM 1613 N N . ALA B 1 32 ? -8.727 -21.797 -13.562 1 93.44 32 ALA B N 1
ATOM 1614 C CA . ALA B 1 32 ? -9.273 -22.578 -14.664 1 93.44 32 ALA B CA 1
ATOM 1615 C C . ALA B 1 32 ? -8.641 -22.172 -15.992 1 93.44 32 ALA B C 1
ATOM 1617 O O . ALA B 1 32 ? -8.438 -23.016 -16.875 1 93.44 32 ALA B O 1
ATOM 1618 N N . ALA B 1 33 ? -8.312 -20.922 -16.094 1 93.94 33 ALA B N 1
ATOM 1619 C CA . ALA B 1 33 ? -7.742 -20.391 -17.328 1 93.94 33 ALA B CA 1
ATOM 1620 C C . ALA B 1 33 ? -6.219 -20.453 -17.297 1 93.94 33 ALA B C 1
ATOM 1622 O O . ALA B 1 33 ? -5.555 -20.016 -18.25 1 93.94 33 ALA B O 1
ATOM 1623 N N . ALA B 1 34 ? -5.613 -20.891 -16.219 1 92.25 34 ALA B N 1
ATOM 1624 C CA . ALA B 1 34 ? -4.168 -21.016 -16.047 1 92.25 34 ALA B CA 1
ATOM 1625 C C . ALA B 1 34 ? -3.469 -19.672 -16.234 1 92.25 34 ALA B C 1
ATOM 1627 O O . ALA B 1 34 ? -2.43 -19.594 -16.891 1 92.25 34 ALA B O 1
ATOM 1628 N N . VAL B 1 35 ? -4.164 -18.688 -15.727 1 90.69 35 VAL B N 1
ATOM 1629 C CA . VAL B 1 35 ? -3.58 -17.359 -15.812 1 90.69 35 VAL B CA 1
ATOM 1630 C C . VAL B 1 35 ? -2.422 -17.234 -14.828 1 90.69 35 VAL B C 1
ATOM 1632 O O . VAL B 1 35 ? -2.531 -17.656 -13.68 1 90.69 35 VAL B O 1
ATOM 1635 N N . THR B 1 36 ? -1.309 -16.703 -15.32 1 91.62 36 THR B N 1
ATOM 1636 C CA . THR B 1 36 ? -0.155 -16.5 -14.453 1 91.62 36 THR B CA 1
ATOM 1637 C C . THR B 1 36 ? -0.281 -15.172 -13.703 1 91.62 36 THR B C 1
ATOM 1639 O O . THR B 1 36 ? -1.132 -14.344 -14.031 1 91.62 36 THR B O 1
ATOM 1642 N N . SER B 1 37 ? 0.487 -15.023 -12.68 1 94.06 37 SER B N 1
ATOM 1643 C CA . SER B 1 37 ? 0.526 -13.812 -11.859 1 94.06 37 SER B CA 1
ATOM 1644 C C . SER B 1 37 ? 1.912 -13.18 -11.875 1 94.06 37 SER B C 1
ATOM 1646 O O . SER B 1 37 ? 2.895 -13.828 -12.234 1 94.06 37 SER B O 1
ATOM 1648 N N . PRO B 1 38 ? 1.956 -11.836 -11.617 1 97.38 38 PRO B N 1
ATOM 1649 C CA . PRO B 1 38 ? 3.291 -11.273 -11.391 1 97.38 38 PRO B CA 1
ATOM 1650 C C . PRO B 1 38 ? 4.035 -11.961 -10.25 1 97.38 38 PRO B C 1
ATOM 1652 O O . PRO B 1 38 ? 3.422 -12.656 -9.438 1 97.38 38 PRO B O 1
ATOM 1655 N N . SER B 1 39 ? 5.301 -11.773 -10.242 1 97.75 39 SER B N 1
ATOM 1656 C CA . SER B 1 39 ? 6.109 -12.414 -9.211 1 97.75 39 SER B CA 1
ATOM 1657 C C . SER B 1 39 ? 7.039 -11.414 -8.539 1 97.75 39 SER B C 1
ATOM 1659 O O . SER B 1 39 ? 7.949 -11.797 -7.797 1 97.75 39 SER B O 1
ATOM 1661 N N . VAL B 1 40 ? 6.887 -10.102 -8.836 1 98.81 40 VAL B N 1
ATOM 1662 C CA . VAL B 1 40 ? 7.695 -9.031 -8.258 1 98.81 40 VAL B CA 1
ATOM 1663 C C . VAL B 1 40 ? 6.848 -8.211 -7.289 1 98.81 40 VAL B C 1
ATOM 1665 O O . VAL B 1 40 ? 5.688 -7.906 -7.574 1 98.81 40 VAL B O 1
ATOM 1668 N N . VAL B 1 41 ? 7.41 -7.906 -6.156 1 98.81 41 VAL B N 1
ATOM 1669 C CA . VAL B 1 41 ? 6.801 -6.973 -5.211 1 98.81 41 VAL B CA 1
ATOM 1670 C C . VAL B 1 41 ? 7.531 -5.633 -5.266 1 98.81 41 VAL B C 1
ATOM 1672 O O . VAL B 1 41 ? 8.766 -5.594 -5.266 1 98.81 41 VAL B O 1
ATOM 1675 N N . VAL B 1 42 ? 6.82 -4.535 -5.352 1 98.94 42 VAL B N 1
ATOM 1676 C CA . VAL B 1 42 ? 7.344 -3.182 -5.207 1 98.94 42 VAL B CA 1
ATOM 1677 C C . VAL B 1 42 ? 6.789 -2.543 -3.938 1 98.94 42 VAL B C 1
ATOM 1679 O O . VAL B 1 42 ? 5.574 -2.555 -3.711 1 98.94 42 VAL B O 1
ATOM 1682 N N . VAL B 1 43 ? 7.629 -2.074 -3.1 1 98.88 43 VAL B N 1
ATOM 1683 C CA . VAL B 1 43 ? 7.238 -1.392 -1.871 1 98.88 43 VAL B CA 1
ATOM 1684 C C . VAL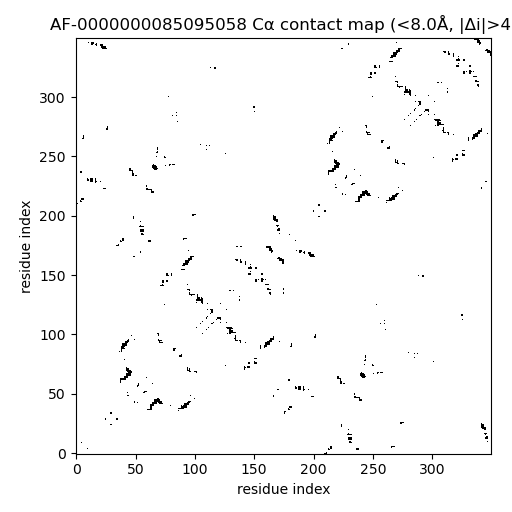 B 1 43 ? 7.598 0.09 -1.968 1 98.88 43 VAL B C 1
ATOM 1686 O O . VAL B 1 43 ? 8.75 0.441 -2.238 1 98.88 43 VAL B O 1
ATOM 1689 N N . THR B 1 44 ? 6.641 0.972 -1.78 1 98.69 44 THR B N 1
ATOM 1690 C CA . THR B 1 44 ? 6.883 2.41 -1.79 1 98.69 44 THR B CA 1
ATOM 1691 C C . THR B 1 44 ? 6.203 3.082 -0.601 1 98.69 44 THR B C 1
ATOM 1693 O O . THR B 1 44 ? 5.379 2.469 0.077 1 98.69 44 THR B O 1
ATOM 1696 N N . CYS B 1 45 ? 6.609 4.301 -0.361 1 97.69 45 CYS B N 1
ATOM 1697 C CA . CYS B 1 45 ? 5.973 5.137 0.652 1 97.69 45 CYS B CA 1
ATOM 1698 C C . CYS B 1 45 ? 4.586 5.578 0.203 1 97.69 45 CYS B C 1
ATOM 1700 O O . CYS B 1 45 ? 4.348 5.773 -0.99 1 97.69 45 CYS B O 1
ATOM 1702 N N . CYS B 1 46 ? 3.674 5.797 1.134 1 98.19 46 CYS B N 1
ATOM 1703 C CA . CYS B 1 46 ? 2.316 6.234 0.833 1 98.19 46 CYS B CA 1
ATOM 1704 C C . CYS B 1 46 ? 2.271 7.734 0.562 1 98.19 46 CYS B C 1
ATOM 1706 O O . CYS B 1 46 ? 1.21 8.281 0.265 1 98.19 46 CYS B O 1
ATOM 1708 N N . ASP B 1 47 ? 3.406 8.422 0.617 1 96.94 47 ASP B N 1
ATOM 1709 C CA . ASP B 1 47 ? 3.473 9.852 0.315 1 96.94 47 ASP B CA 1
ATOM 1710 C C . ASP B 1 47 ? 2.818 10.164 -1.028 1 96.94 47 ASP B C 1
ATOM 1712 O O . ASP B 1 47 ? 3.043 9.453 -2.012 1 96.94 47 ASP B O 1
ATOM 1716 N N . ILE B 1 48 ? 2.004 11.227 -1.065 1 97.38 48 ILE B N 1
ATOM 1717 C CA . ILE B 1 48 ? 1.206 11.547 -2.244 1 97.38 48 ILE B CA 1
ATOM 1718 C C . ILE B 1 48 ? 2.115 12.055 -3.359 1 97.38 48 ILE B C 1
ATOM 1720 O O . ILE B 1 48 ? 1.696 12.148 -4.516 1 97.38 48 ILE B O 1
ATOM 1724 N N . ARG B 1 49 ? 3.354 12.391 -3.047 1 97.19 49 ARG B N 1
ATOM 1725 C CA . ARG B 1 49 ? 4.328 12.812 -4.051 1 97.19 49 ARG B CA 1
ATOM 1726 C C . ARG B 1 49 ? 4.969 11.609 -4.73 1 97.19 49 ARG B C 1
ATOM 1728 O O . ARG B 1 49 ? 5.664 11.75 -5.738 1 97.19 49 ARG B O 1
ATOM 1735 N N . VAL B 1 50 ? 4.707 10.43 -4.203 1 98.31 50 VAL B N 1
ATOM 1736 C CA . VAL B 1 50 ? 5.273 9.188 -4.719 1 98.31 50 VAL B CA 1
ATOM 1737 C C . VAL B 1 50 ? 4.211 8.414 -5.496 1 98.31 50 VAL B C 1
ATOM 1739 O O . VAL B 1 50 ? 3.34 7.773 -4.902 1 98.31 50 VAL B O 1
ATOM 1742 N N . ASN B 1 51 ? 4.332 8.469 -6.809 1 98.5 51 ASN B N 1
ATOM 1743 C CA . ASN B 1 51 ? 3.404 7.773 -7.699 1 98.5 51 ASN B CA 1
ATOM 1744 C C . ASN B 1 51 ? 4.125 6.754 -8.578 1 98.5 51 ASN B C 1
ATOM 1746 O O . ASN B 1 51 ? 4.523 7.066 -9.703 1 98.5 51 ASN B O 1
ATOM 1750 N N . PRO B 1 52 ? 4.246 5.477 -8.086 1 98.44 52 PRO B N 1
ATOM 1751 C CA . PRO B 1 52 ? 4.977 4.492 -8.883 1 98.44 52 PRO B CA 1
ATOM 1752 C C . PRO B 1 52 ? 4.34 4.254 -10.25 1 98.44 52 PRO B C 1
ATOM 1754 O O . PRO B 1 52 ? 5.012 3.789 -11.18 1 98.44 52 PRO B O 1
ATOM 1757 N N . TYR B 1 53 ? 3.068 4.566 -10.43 1 97.94 53 TYR B N 1
ATOM 1758 C CA . TYR B 1 53 ? 2.383 4.391 -11.703 1 97.94 53 TYR B CA 1
ATOM 1759 C C . TYR B 1 53 ? 2.848 5.426 -12.71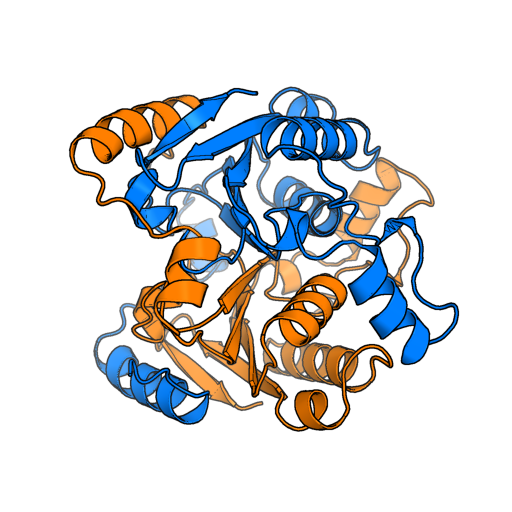9 1 97.94 53 TYR B C 1
ATOM 1761 O O . TYR B 1 53 ? 2.699 5.23 -13.93 1 97.94 53 TYR B O 1
ATOM 1769 N N . GLU B 1 54 ? 3.365 6.465 -12.227 1 97.81 54 GLU B N 1
ATOM 1770 C CA . GLU B 1 54 ? 3.984 7.484 -13.07 1 97.81 54 GLU B CA 1
ATOM 1771 C C . GLU B 1 54 ? 5.473 7.207 -13.266 1 97.81 54 GLU B C 1
ATOM 1773 O O . GLU B 1 54 ? 5.914 6.93 -14.383 1 97.81 54 GLU B O 1
ATOM 1778 N N . PHE B 1 55 ? 6.27 7.055 -12.172 1 98.62 55 PHE B N 1
ATOM 1779 C CA . PHE B 1 55 ? 7.719 7.117 -12.328 1 98.62 55 PHE B CA 1
ATOM 1780 C C . PHE B 1 55 ? 8.281 5.758 -12.734 1 98.62 55 PHE B C 1
ATOM 1782 O O . PHE B 1 55 ? 9.414 5.664 -13.203 1 98.62 55 PHE B O 1
ATOM 1789 N N . LEU B 1 56 ? 7.488 4.699 -12.617 1 98.69 56 LEU B N 1
ATOM 1790 C CA . LEU B 1 56 ? 7.898 3.395 -13.117 1 98.69 56 LEU B CA 1
ATOM 1791 C C . LEU B 1 56 ? 7.062 2.986 -14.328 1 98.69 56 LEU B C 1
ATOM 1793 O O . LEU B 1 56 ? 7.199 1.873 -14.836 1 98.69 56 LEU B O 1
ATOM 1797 N N . ASP B 1 57 ? 6.066 3.846 -14.742 1 98.12 57 ASP B N 1
ATOM 1798 C CA . ASP B 1 57 ? 5.117 3.477 -15.781 1 98.12 57 ASP B CA 1
ATOM 1799 C C . ASP B 1 57 ? 4.43 2.154 -15.461 1 98.12 57 ASP B C 1
ATOM 1801 O O . ASP B 1 57 ? 4.406 1.239 -16.281 1 98.12 57 ASP B O 1
ATOM 1805 N N . LEU B 1 58 ? 3.949 2.082 -14.289 1 97.5 58 LEU B N 1
ATOM 1806 C CA . LEU B 1 58 ? 3.379 0.845 -13.766 1 97.5 58 LEU B CA 1
ATOM 1807 C C . LEU B 1 58 ? 1.888 0.763 -14.07 1 97.5 58 LEU B C 1
ATOM 1809 O O . LEU B 1 58 ? 1.178 1.77 -13.992 1 97.5 58 LEU B O 1
ATOM 1813 N N . LYS B 1 59 ? 1.474 -0.361 -14.422 1 96.62 59 LYS B N 1
ATOM 1814 C CA . LYS B 1 59 ? 0.07 -0.743 -14.297 1 96.62 59 LYS B CA 1
ATOM 1815 C C . LYS B 1 59 ? -0.172 -1.537 -13.016 1 96.62 59 LYS B C 1
ATOM 1817 O O . LYS B 1 59 ? 0.725 -2.23 -12.531 1 96.62 59 LYS B O 1
ATOM 1822 N N . ILE B 1 60 ? -1.373 -1.479 -12.578 1 96.94 60 ILE B N 1
ATOM 1823 C CA . ILE B 1 60 ? -1.723 -2.135 -11.328 1 96.94 60 ILE B CA 1
ATOM 1824 C C . ILE B 1 60 ? -1.505 -3.641 -11.453 1 96.94 60 ILE B C 1
ATOM 1826 O O . ILE B 1 60 ? -1.273 -4.324 -10.453 1 96.94 60 ILE B O 1
ATOM 1830 N N . THR B 1 61 ? -1.508 -4.191 -12.68 1 96.75 61 THR B N 1
ATOM 1831 C CA . THR B 1 61 ? -1.425 -5.625 -12.922 1 96.75 61 THR B CA 1
ATOM 1832 C C . THR B 1 61 ? 0.029 -6.07 -13.062 1 96.75 61 THR B C 1
ATOM 1834 O O . THR B 1 61 ? 0.313 -7.262 -13.172 1 96.75 61 THR B O 1
ATOM 1837 N N . ASP B 1 62 ? 0.967 -5.113 -13.125 1 98 62 ASP B N 1
ATOM 1838 C CA . ASP B 1 62 ? 2.348 -5.426 -13.484 1 98 62 ASP B CA 1
ATOM 1839 C C . ASP B 1 62 ? 3.059 -6.156 -12.344 1 98 62 ASP B C 1
ATOM 1841 O O . ASP B 1 62 ? 3.9 -7.023 -12.586 1 98 62 ASP B O 1
ATOM 1845 N N . VAL B 1 63 ? 2.824 -5.711 -11.078 1 98.69 63 VAL B N 1
ATOM 1846 C CA . VAL B 1 63 ? 3.51 -6.195 -9.883 1 98.69 63 VAL B CA 1
ATOM 1847 C C . VAL B 1 63 ? 2.551 -6.188 -8.695 1 98.69 63 VAL B C 1
ATOM 1849 O O . VAL B 1 63 ? 1.474 -5.59 -8.766 1 98.69 63 VAL B O 1
ATOM 1852 N N . PHE B 1 64 ? 2.873 -6.906 -7.652 1 98.56 64 PHE B N 1
ATOM 1853 C CA . PHE B 1 64 ? 2.221 -6.664 -6.371 1 98.56 64 PHE B CA 1
ATOM 1854 C C . PHE B 1 64 ? 2.803 -5.426 -5.695 1 98.56 64 PHE B C 1
ATOM 1856 O O . PHE B 1 64 ? 3.949 -5.441 -5.246 1 98.56 64 PHE B O 1
ATOM 1863 N N . HIS B 1 65 ? 2.037 -4.387 -5.641 1 98.81 65 HIS B N 1
ATOM 1864 C CA . HIS B 1 65 ? 2.473 -3.109 -5.09 1 98.81 65 HIS B CA 1
ATOM 1865 C C . HIS B 1 65 ? 2.008 -2.945 -3.646 1 98.81 65 HIS B C 1
ATOM 1867 O O . HIS B 1 65 ? 0.805 -2.898 -3.379 1 98.81 65 HIS B O 1
ATOM 1873 N N . LEU B 1 66 ? 2.906 -2.932 -2.705 1 98.81 66 LEU B N 1
ATOM 1874 C CA . LEU B 1 66 ? 2.635 -2.635 -1.302 1 98.81 66 LEU B CA 1
ATOM 1875 C C . LEU B 1 66 ? 3.039 -1.205 -0.961 1 98.81 66 LEU B C 1
ATOM 1877 O O . LEU B 1 66 ? 4.027 -0.691 -1.489 1 98.81 66 LEU B O 1
ATOM 1881 N N . ARG B 1 67 ? 2.262 -0.604 -0.098 1 98.62 67 ARG B N 1
ATOM 1882 C CA . ARG B 1 67 ? 2.404 0.821 0.186 1 98.62 67 ARG B CA 1
ATOM 1883 C C . ARG B 1 67 ? 2.102 1.12 1.65 1 98.62 67 ARG B C 1
ATOM 1885 O O . ARG B 1 67 ? 1.071 0.693 2.176 1 98.62 67 ARG B O 1
ATOM 1892 N N . ASN B 1 68 ? 3.055 1.739 2.346 1 97.38 68 ASN B N 1
ATOM 1893 C CA . ASN B 1 68 ? 2.875 2.184 3.723 1 97.38 68 ASN B CA 1
ATOM 1894 C C . ASN B 1 68 ? 3.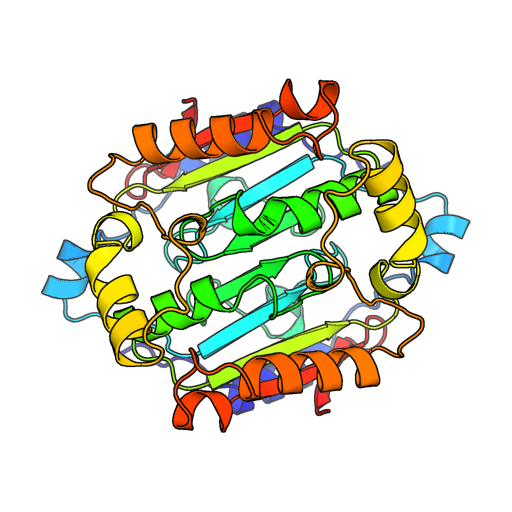695 3.436 4.02 1 97.38 68 ASN B C 1
ATOM 1896 O O . ASN B 1 68 ? 4.184 4.094 3.102 1 97.38 68 ASN B O 1
ATOM 1900 N N . THR B 1 69 ? 3.676 3.865 5.316 1 94.88 69 THR B N 1
ATOM 1901 C CA . THR B 1 69 ? 4.449 5.039 5.703 1 94.88 69 THR B CA 1
ATOM 1902 C C . THR B 1 69 ? 5.945 4.754 5.629 1 94.88 69 THR B C 1
ATOM 1904 O O . THR B 1 69 ? 6.43 3.805 6.25 1 94.88 69 THR B O 1
ATOM 1907 N N . GLY B 1 70 ? 6.594 5.531 4.75 1 93.06 70 GLY B N 1
ATOM 1908 C CA . GLY B 1 70 ? 8.039 5.418 4.641 1 93.06 70 GLY B CA 1
ATOM 1909 C C . GLY B 1 70 ? 8.477 4.352 3.654 1 93.06 70 GLY B C 1
ATOM 1910 O O . GLY B 1 70 ? 9.672 4.219 3.369 1 93.06 70 GLY B O 1
ATOM 1911 N N . GLY B 1 71 ? 7.488 3.494 3.109 1 96.31 71 GLY B N 1
ATOM 1912 C CA . GLY B 1 71 ? 7.883 2.395 2.244 1 96.31 71 GLY B CA 1
ATOM 1913 C C . GLY B 1 71 ? 8.727 1.349 2.951 1 96.31 71 GLY B C 1
ATOM 1914 O O . GLY B 1 71 ? 9.656 0.796 2.369 1 96.31 71 GLY B O 1
ATOM 1915 N N . ARG B 1 72 ? 8.406 1.088 4.141 1 92.88 72 ARG B N 1
ATOM 1916 C CA . ARG B 1 72 ? 9.227 0.21 4.965 1 92.88 72 ARG B CA 1
AT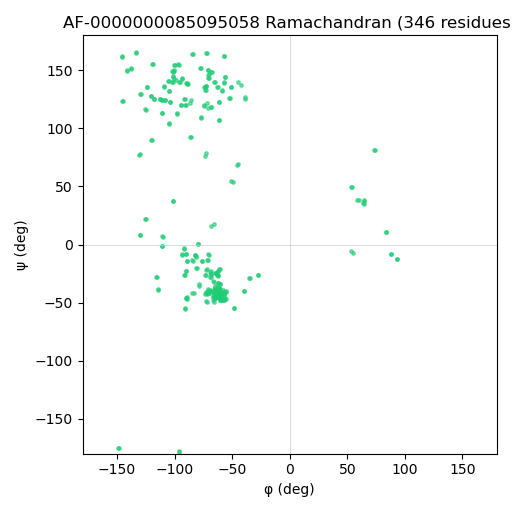OM 1917 C C . ARG B 1 72 ? 8.797 -1.245 4.816 1 92.88 72 ARG B C 1
ATOM 1919 O O . ARG B 1 72 ? 7.605 -1.558 4.895 1 92.88 72 ARG B O 1
ATOM 1926 N N . VAL B 1 73 ? 9.734 -2.096 4.723 1 94.62 73 VAL B N 1
ATOM 1927 C CA . VAL B 1 73 ? 9.414 -3.502 4.5 1 94.62 73 VAL B CA 1
ATOM 1928 C C . VAL B 1 73 ? 9.242 -4.211 5.84 1 94.62 73 VAL B C 1
ATOM 1930 O O . VAL B 1 73 ? 8.578 -5.25 5.922 1 94.62 73 VAL B O 1
ATOM 1933 N N . GLY B 1 74 ? 9.828 -3.678 6.918 1 87.5 74 GLY B N 1
ATOM 1934 C CA . GLY B 1 74 ? 9.742 -4.309 8.227 1 87.5 74 GLY B CA 1
ATOM 1935 C C . GLY B 1 74 ? 8.328 -4.711 8.609 1 87.5 74 GLY B C 1
ATOM 1936 O O . GLY B 1 74 ? 8.055 -5.891 8.812 1 87.5 74 GLY B O 1
ATOM 1937 N N . PRO B 1 75 ? 7.449 -3.758 8.562 1 87.25 75 PRO B N 1
ATOM 1938 C CA . PRO B 1 75 ? 6.062 -4.039 8.945 1 87.25 75 PRO B CA 1
ATOM 1939 C C . PRO B 1 75 ? 5.336 -4.914 7.926 1 87.25 75 PRO B C 1
ATOM 1941 O O . PRO B 1 75 ? 4.234 -5.402 8.195 1 87.25 75 PRO B O 1
ATOM 1944 N N . LEU B 1 76 ? 5.949 -5.164 6.781 1 93.62 76 LEU B N 1
ATOM 1945 C CA . LEU B 1 76 ? 5.277 -5.852 5.688 1 93.62 76 LEU B CA 1
ATOM 1946 C C . LEU B 1 76 ? 5.863 -7.242 5.477 1 93.62 76 LEU B C 1
ATOM 1948 O O . LEU B 1 76 ? 5.484 -7.945 4.535 1 93.62 76 LEU B O 1
ATOM 1952 N N . ILE B 1 77 ? 6.742 -7.695 6.336 1 91.62 77 ILE B N 1
ATOM 1953 C CA . ILE B 1 77 ? 7.449 -8.953 6.129 1 91.62 77 ILE B CA 1
ATOM 1954 C C . ILE B 1 77 ? 6.445 -10.102 6.055 1 91.62 77 ILE B C 1
ATOM 1956 O O . ILE B 1 77 ? 6.488 -10.914 5.129 1 91.62 77 ILE B O 1
ATOM 1960 N N . ASN B 1 78 ? 5.523 -10.148 6.984 1 88.12 78 ASN B N 1
ATOM 1961 C CA . ASN B 1 78 ? 4.547 -11.227 6.965 1 88.12 78 ASN B CA 1
ATOM 1962 C C . ASN B 1 78 ? 3.684 -11.18 5.707 1 88.12 78 ASN B C 1
ATOM 1964 O O . ASN B 1 78 ? 3.311 -12.227 5.168 1 88.12 78 ASN B O 1
ATOM 1968 N N . ASP B 1 79 ? 3.32 -9.977 5.25 1 92.5 79 ASP B N 1
ATOM 1969 C CA . ASP B 1 79 ? 2.555 -9.812 4.016 1 92.5 79 ASP B CA 1
ATOM 1970 C C . ASP B 1 79 ? 3.311 -10.383 2.82 1 92.5 79 ASP B C 1
ATOM 1972 O O . ASP B 1 79 ? 2.73 -11.094 1.996 1 92.5 79 ASP B O 1
ATOM 1976 N N . ILE B 1 80 ? 4.566 -10.07 2.775 1 95.25 80 ILE B N 1
ATOM 1977 C CA . ILE B 1 80 ? 5.391 -10.477 1.642 1 95.25 80 ILE B CA 1
ATOM 1978 C C . ILE B 1 80 ? 5.621 -11.984 1.688 1 95.25 80 ILE B C 1
ATOM 1980 O O . ILE B 1 80 ? 5.555 -12.664 0.66 1 95.25 80 ILE B O 1
ATOM 1984 N N . VAL B 1 81 ? 5.844 -12.523 2.85 1 91.56 81 VAL B N 1
ATOM 1985 C CA . VAL B 1 81 ? 6.074 -13.961 3.008 1 91.56 81 VAL B CA 1
ATOM 1986 C C . VAL B 1 81 ? 4.809 -14.727 2.635 1 91.56 81 VAL B C 1
ATOM 1988 O O . VAL B 1 81 ? 4.879 -15.766 1.975 1 91.56 81 VAL B O 1
ATOM 1991 N N . ALA B 1 82 ? 3.648 -14.234 3.045 1 88.56 82 ALA B N 1
ATOM 1992 C CA . ALA B 1 82 ? 2.387 -14.859 2.664 1 88.56 82 ALA B CA 1
ATOM 1993 C C . ALA B 1 82 ? 2.215 -14.875 1.147 1 88.56 82 ALA B C 1
ATOM 1995 O O . ALA B 1 82 ? 1.797 -15.883 0.573 1 88.56 82 ALA B O 1
ATOM 1996 N N . LEU B 1 83 ? 2.512 -13.75 0.533 1 92.81 83 LEU B N 1
ATOM 1997 C CA . LEU B 1 83 ? 2.441 -13.656 -0.921 1 92.81 83 LEU B CA 1
ATOM 1998 C C . LEU B 1 83 ? 3.402 -14.641 -1.576 1 92.81 83 LEU B C 1
ATOM 2000 O O . LEU B 1 83 ? 3.057 -15.289 -2.568 1 92.81 83 LEU B O 1
ATOM 2004 N N . ASP B 1 84 ? 4.57 -14.711 -1.025 1 93.31 84 ASP B N 1
ATOM 2005 C CA . ASP B 1 84 ? 5.578 -15.617 -1.569 1 93.31 84 ASP B CA 1
ATOM 2006 C C . ASP B 1 84 ? 5.102 -17.062 -1.512 1 93.31 84 ASP B C 1
ATOM 2008 O O . ASP B 1 84 ? 5.301 -17.828 -2.461 1 93.31 84 ASP B O 1
ATOM 2012 N N . TYR B 1 85 ? 4.52 -17.375 -0.44 1 86.19 85 TYR B N 1
ATOM 2013 C CA . TYR B 1 85 ? 4.004 -18.734 -0.285 1 86.19 85 TYR B CA 1
ATOM 2014 C C . TYR B 1 85 ? 2.922 -19.031 -1.317 1 86.19 85 TYR B C 1
ATOM 2016 O O . TYR B 1 85 ? 2.887 -20.109 -1.895 1 86.19 85 TYR B O 1
ATOM 2024 N N . ALA B 1 86 ? 2.094 -18.062 -1.552 1 86.56 86 ALA B N 1
ATOM 2025 C CA . ALA B 1 86 ? 0.938 -18.266 -2.424 1 86.56 86 ALA B CA 1
ATOM 2026 C C . ALA B 1 86 ? 1.346 -18.219 -3.893 1 86.56 86 ALA B C 1
ATOM 2028 O O . ALA B 1 86 ? 0.796 -18.938 -4.723 1 86.56 86 ALA B O 1
ATOM 2029 N N . ILE B 1 87 ? 2.334 -17.359 -4.262 1 90.62 87 ILE B N 1
ATOM 2030 C CA . ILE B 1 87 ? 2.566 -17.016 -5.656 1 90.62 87 ILE B CA 1
ATOM 2031 C C . ILE B 1 87 ? 3.939 -17.516 -6.094 1 90.62 87 ILE B C 1
ATOM 2033 O O . ILE B 1 87 ? 4.145 -17.844 -7.27 1 90.62 87 ILE B O 1
ATOM 2037 N N . GLY B 1 88 ? 4.859 -17.625 -5.168 1 93.5 88 GLY B N 1
ATOM 2038 C CA . GLY B 1 88 ? 6.246 -17.828 -5.562 1 93.5 88 GLY B CA 1
ATOM 2039 C C . GLY B 1 88 ? 6.883 -16.562 -6.125 1 93.5 88 GLY B C 1
ATOM 2040 O O . GLY B 1 88 ? 7.102 -16.469 -7.332 1 93.5 88 GLY B O 1
ATOM 2041 N N . LEU B 1 89 ? 7.312 -15.695 -5.246 1 97.56 89 LEU B N 1
ATOM 2042 C CA . LEU B 1 89 ? 7.895 -14.422 -5.645 1 97.56 89 LEU B CA 1
ATOM 2043 C C . LEU B 1 89 ? 9.328 -14.602 -6.129 1 97.56 89 LEU B C 1
ATOM 2045 O O . LEU B 1 89 ? 10.039 -15.492 -5.652 1 97.56 89 LEU B O 1
ATOM 2049 N N . THR B 1 90 ? 9.734 -13.68 -7.035 1 98.38 90 THR B N 1
ATOM 2050 C CA . THR B 1 90 ? 11.07 -13.812 -7.598 1 98.38 90 THR B CA 1
ATOM 2051 C C . THR B 1 90 ? 11.953 -12.648 -7.168 1 98.38 90 THR B C 1
ATOM 2053 O O . THR B 1 90 ? 13.156 -12.82 -6.941 1 98.38 90 THR B O 1
ATOM 2056 N N . GLU B 1 91 ? 11.406 -11.383 -7.102 1 98.75 91 GLU B N 1
ATOM 2057 C CA . GLU B 1 91 ? 12.188 -10.203 -6.738 1 98.75 91 GLU B CA 1
ATOM 2058 C C . GLU B 1 91 ? 11.375 -9.258 -5.859 1 98.75 91 GLU B C 1
ATOM 2060 O O . GLU B 1 91 ? 10.148 -9.211 -5.957 1 98.75 91 GLU B O 1
ATOM 2065 N N . ILE B 1 92 ? 12.086 -8.562 -5.027 1 98.81 92 ILE B N 1
ATOM 2066 C CA . ILE B 1 92 ? 11.523 -7.477 -4.227 1 98.81 92 ILE B CA 1
ATOM 2067 C C . ILE B 1 92 ? 12.25 -6.172 -4.543 1 98.81 92 ILE B C 1
ATOM 2069 O O . ILE B 1 92 ? 13.477 -6.121 -4.551 1 98.81 92 ILE B O 1
ATOM 2073 N N . MET B 1 93 ? 11.516 -5.145 -4.863 1 98.88 93 MET B N 1
ATOM 2074 C CA . MET B 1 93 ? 12.023 -3.791 -5.07 1 98.88 93 MET B CA 1
ATOM 2075 C C . MET B 1 93 ? 11.547 -2.855 -3.965 1 98.88 93 MET B C 1
ATOM 2077 O O . MET B 1 93 ? 10.352 -2.609 -3.826 1 98.88 93 MET B O 1
ATOM 2081 N N . ILE B 1 94 ? 12.461 -2.387 -3.166 1 98.75 94 ILE B N 1
ATOM 2082 C CA . ILE B 1 94 ? 12.172 -1.477 -2.062 1 98.75 94 ILE B CA 1
ATOM 2083 C C . ILE B 1 94 ? 12.602 -0.059 -2.441 1 98.75 94 ILE B C 1
ATOM 2085 O O . ILE B 1 94 ? 13.773 0.187 -2.738 1 98.75 94 ILE B O 1
ATOM 2089 N N . ILE B 1 95 ? 11.648 0.888 -2.389 1 98.56 95 ILE B N 1
ATOM 2090 C CA . ILE B 1 95 ? 11.953 2.246 -2.82 1 98.56 95 ILE B CA 1
ATOM 2091 C C . ILE B 1 95 ? 11.609 3.232 -1.706 1 98.56 95 ILE B C 1
ATOM 2093 O O . ILE B 1 95 ? 10.453 3.342 -1.302 1 98.56 95 ILE B O 1
ATOM 2097 N N . HIS B 1 96 ? 12.602 3.928 -1.171 1 96.94 96 HIS B N 1
ATOM 2098 C CA . HIS B 1 96 ? 12.414 5.078 -0.295 1 96.94 96 HIS B CA 1
ATOM 2099 C C . HIS B 1 96 ? 12.641 6.387 -1.046 1 96.94 96 HIS B C 1
ATOM 2101 O O . HIS B 1 96 ? 13.539 6.477 -1.884 1 96.94 96 HIS B O 1
ATOM 2107 N N . HIS B 1 97 ? 11.844 7.352 -0.789 1 97.06 97 HIS B N 1
ATOM 2108 C CA . HIS B 1 97 ? 11.992 8.586 -1.544 1 97.06 97 HIS B CA 1
ATOM 2109 C C . HIS B 1 97 ? 12.758 9.641 -0.741 1 97.06 97 H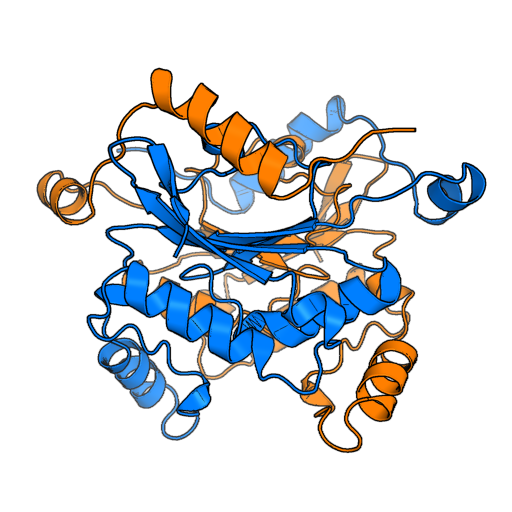IS B C 1
ATOM 2111 O O . HIS B 1 97 ? 12.789 9.578 0.491 1 97.06 97 HIS B O 1
ATOM 2117 N N . LEU B 1 98 ? 13.383 10.547 -1.441 1 93.69 98 LEU B N 1
ATOM 2118 C CA . LEU B 1 98 ? 14.055 11.672 -0.809 1 93.69 98 LEU B CA 1
ATOM 2119 C C . LEU B 1 98 ? 13.039 12.617 -0.171 1 93.69 98 LEU B C 1
ATOM 2121 O O . LEU B 1 98 ? 11.906 12.719 -0.636 1 93.69 98 LEU B O 1
ATOM 2125 N N . ASP B 1 99 ? 13.422 13.297 0.953 1 92 99 ASP B N 1
ATOM 2126 C CA . ASP B 1 99 ? 12.594 14.273 1.653 1 92 99 ASP B CA 1
ATOM 2127 C C . ASP B 1 99 ? 11.336 13.609 2.225 1 92 99 ASP B C 1
ATOM 2129 O O . ASP B 1 99 ? 10.25 14.188 2.176 1 92 99 ASP B O 1
ATOM 2133 N N . CYS B 1 100 ? 11.508 12.398 2.656 1 93.38 100 CYS B N 1
ATOM 2134 C CA . CYS B 1 100 ? 10.422 11.672 3.295 1 93.38 100 CYS B CA 1
ATOM 2135 C C . CYS B 1 100 ? 10.148 12.219 4.691 1 93.38 100 CYS B C 1
ATOM 2137 O O . CYS B 1 100 ? 11.078 12.469 5.461 1 93.38 100 CYS B O 1
ATOM 2139 N N . GLY B 1 101 ? 8.891 12.367 4.98 1 85.94 101 GLY B N 1
ATOM 2140 C CA . GLY B 1 101 ? 8.516 12.883 6.289 1 85.94 101 GLY B CA 1
ATOM 2141 C C . GLY B 1 101 ? 8.992 12.008 7.434 1 85.94 101 GLY B C 1
ATOM 2142 O O . GLY B 1 101 ? 9.227 12.5 8.539 1 85.94 101 GLY B O 1
ATOM 2143 N N . THR B 1 102 ? 9.031 10.75 7.242 1 79.06 102 THR B N 1
ATOM 2144 C CA . THR B 1 102 ? 9.43 9.836 8.305 1 79.06 102 THR B CA 1
ATOM 2145 C C . THR B 1 102 ? 10.883 10.094 8.719 1 79.06 102 THR B C 1
ATOM 2147 O O . THR B 1 102 ? 11.305 9.672 9.797 1 79.06 102 THR B O 1
ATOM 2150 N N . THR B 1 103 ? 11.578 10.609 7.824 1 68.06 103 THR B N 1
ATOM 2151 C CA . THR B 1 103 ? 12.945 10.969 8.195 1 68.06 103 THR B CA 1
ATOM 2152 C C . THR B 1 103 ? 12.953 12.195 9.094 1 68.06 103 THR B C 1
ATOM 2154 O O . THR B 1 103 ? 13.93 12.438 9.805 1 68.06 103 THR B O 1
ATOM 2157 N N . PHE B 1 104 ? 11.93 13.008 8.961 1 61.56 104 PHE B N 1
ATOM 2158 C CA . PHE B 1 104 ? 11.852 14.242 9.727 1 61.56 104 PHE B CA 1
ATOM 2159 C C . PHE B 1 104 ? 11.133 14.008 11.047 1 61.56 104 PHE B C 1
ATOM 2161 O O . PHE B 1 104 ? 11.414 14.68 12.047 1 61.56 104 PHE B O 1
ATOM 2168 N N . TYR B 1 105 ? 10.07 13.344 10.945 1 54.81 105 TYR B N 1
ATOM 2169 C CA . TYR B 1 105 ? 9.328 13.102 12.172 1 54.81 105 TYR B CA 1
ATOM 2170 C C . TYR B 1 105 ? 10.023 12.055 13.039 1 54.81 105 TYR B C 1
ATOM 2172 O O . TYR B 1 105 ? 10.125 10.891 12.648 1 54.81 105 TYR B O 1
ATOM 2180 N N . THR B 1 106 ? 11.023 12.539 13.617 1 49.31 106 THR B N 1
ATOM 2181 C CA . THR B 1 106 ? 11.805 11.664 14.477 1 49.31 106 THR B CA 1
ATOM 2182 C C . THR B 1 106 ? 10.906 10.719 15.266 1 49.31 106 THR B C 1
ATOM 2184 O O . THR B 1 106 ? 9.781 11.086 15.625 1 49.31 106 THR B O 1
ATOM 2187 N N . ASP B 1 107 ? 11.219 9.375 15.164 1 51.34 107 ASP B N 1
ATOM 2188 C CA . ASP B 1 107 ? 10.664 8.312 15.992 1 51.34 107 ASP B CA 1
ATOM 2189 C C . ASP B 1 107 ? 10.258 8.836 17.359 1 51.34 107 ASP B C 1
ATOM 2191 O O . ASP B 1 107 ? 9.258 8.406 17.938 1 51.34 107 ASP B O 1
ATOM 2195 N N . GLU B 1 108 ? 10.984 9.914 17.688 1 53.47 108 GLU B N 1
ATOM 2196 C CA . GLU B 1 108 ? 10.773 10.336 19.078 1 53.47 108 GLU B CA 1
ATOM 2197 C C . GLU B 1 108 ? 9.398 10.969 19.266 1 53.47 108 GLU B C 1
ATOM 2199 O O . GLU B 1 108 ? 8.711 10.688 20.25 1 53.47 108 GLU B O 1
ATOM 2204 N N . GLY B 1 109 ? 9.078 11.766 18.312 1 54.59 109 GLY B N 1
ATOM 2205 C CA . GLY B 1 109 ? 7.781 12.398 18.484 1 54.59 109 GLY B CA 1
ATOM 2206 C C . GLY B 1 109 ? 6.621 11.422 18.406 1 54.59 109 GLY B C 1
ATOM 2207 O O . GLY B 1 109 ? 5.727 11.453 19.266 1 54.59 109 GLY B O 1
ATOM 2208 N N . VAL B 1 110 ? 6.668 10.625 17.422 1 57.75 110 VAL B N 1
ATOM 2209 C CA . VAL B 1 110 ? 5.617 9.617 17.297 1 57.75 110 VAL B CA 1
ATOM 2210 C C . VAL B 1 110 ? 5.648 8.703 18.516 1 57.75 110 VAL B C 1
ATOM 2212 O O . VAL B 1 110 ? 4.605 8.367 19.078 1 57.75 110 VAL B O 1
ATOM 2215 N N . ARG B 1 111 ? 6.887 8.477 18.828 1 60.78 111 ARG B N 1
ATOM 2216 C CA . ARG B 1 111 ? 7.062 7.633 20.016 1 60.78 111 ARG B CA 1
ATOM 2217 C C . ARG B 1 111 ? 6.512 8.312 21.266 1 60.78 111 ARG B C 1
ATOM 2219 O O . ARG B 1 111 ? 5.824 7.684 22.062 1 60.78 111 ARG B O 1
ATOM 2226 N N . GLU B 1 112 ? 6.898 9.539 21.25 1 60.09 112 GLU B N 1
ATOM 2227 C CA . GLU B 1 112 ? 6.441 10.297 22.406 1 60.09 112 GLU B CA 1
ATOM 2228 C C . GLU B 1 112 ? 4.918 10.43 22.422 1 60.09 112 GLU B C 1
ATOM 2230 O O . GLU B 1 112 ? 4.289 10.328 23.469 1 60.09 112 GLU B O 1
ATOM 2235 N N . ALA B 1 113 ? 4.496 10.602 21.266 1 60.66 113 ALA B N 1
ATOM 2236 C CA . ALA B 1 113 ? 3.045 10.75 21.172 1 60.66 113 ALA B CA 1
ATOM 2237 C C . ALA B 1 113 ? 2.342 9.43 21.469 1 60.66 113 ALA B C 1
ATOM 2239 O O . ALA B 1 113 ? 1.329 9.406 22.172 1 60.66 113 ALA B O 1
ATOM 2240 N N . ILE B 1 114 ? 2.895 8.445 20.953 1 61.34 114 ILE B N 1
ATOM 2241 C CA . ILE B 1 114 ? 2.332 7.121 21.203 1 61.34 114 ILE B CA 1
ATOM 2242 C C . ILE B 1 114 ? 2.5 6.762 22.672 1 61.34 114 ILE B C 1
ATOM 2244 O O . ILE B 1 114 ? 1.578 6.234 23.297 1 61.34 114 ILE B O 1
ATOM 2248 N N . ASN B 1 115 ? 3.699 7.059 23.031 1 61.59 115 ASN B N 1
ATOM 2249 C CA . ASN B 1 115 ? 3.959 6.781 24.453 1 61.59 115 ASN B CA 1
ATOM 2250 C C . ASN B 1 115 ? 3.041 7.594 25.359 1 61.59 115 ASN B C 1
ATOM 2252 O O . ASN B 1 115 ? 2.652 7.129 26.422 1 61.59 115 ASN B O 1
ATOM 2256 N N . ALA B 1 116 ? 2.832 8.766 24.938 1 62.66 116 ALA B N 1
ATOM 2257 C CA . ALA B 1 116 ? 1.932 9.602 25.719 1 62.66 116 ALA B CA 1
ATOM 2258 C C . ALA B 1 116 ? 0.517 9.031 25.719 1 62.66 116 ALA B C 1
ATOM 2260 O O . ALA B 1 116 ? -0.19 9.125 26.734 1 62.66 116 ALA B O 1
ATOM 2261 N N . ARG B 1 117 ? 0.2 8.492 24.641 1 61.41 117 ARG B N 1
ATOM 2262 C CA . ARG B 1 117 ? -1.156 7.965 24.547 1 61.41 117 ARG B CA 1
ATOM 2263 C C . ARG B 1 117 ? -1.239 6.562 25.125 1 61.41 117 ARG B C 1
ATOM 2265 O O . ARG B 1 117 ? -2.262 6.184 25.703 1 61.41 117 ARG B O 1
ATOM 2272 N N . ALA B 1 118 ? -0.247 5.82 24.812 1 56.31 118 ALA B N 1
ATOM 2273 C CA . ALA B 1 118 ? -0.185 4.461 25.344 1 56.31 118 ALA B CA 1
ATOM 2274 C C . ALA B 1 118 ? 1.179 4.18 25.969 1 56.31 118 ALA B C 1
ATOM 2276 O O . ALA B 1 118 ? 2.049 3.582 25.328 1 56.31 118 ALA B O 1
ATOM 2277 N N . PRO B 1 119 ? 1.318 4.688 27.125 1 57.59 119 PRO B N 1
ATOM 2278 C CA . PRO B 1 119 ? 2.596 4.469 27.797 1 57.59 119 PRO B CA 1
ATOM 2279 C C . PRO B 1 119 ? 2.988 2.996 27.859 1 57.59 119 PRO B C 1
ATOM 2281 O O . PRO B 1 119 ? 2.154 2.143 28.172 1 57.59 119 PRO B O 1
ATOM 2284 N N . GLY B 1 120 ? 4.266 2.654 27.344 1 53.72 120 GLY B N 1
ATOM 2285 C CA . GLY B 1 120 ? 4.828 1.321 27.5 1 53.72 120 GLY B CA 1
ATOM 2286 C C . GLY B 1 120 ? 4.531 0.41 26.328 1 53.72 120 GLY B C 1
ATOM 2287 O O . GLY B 1 120 ? 5.02 -0.722 26.266 1 53.72 120 GLY B O 1
ATOM 2288 N N . ASN B 1 121 ? 3.676 0.769 25.5 1 49.41 121 ASN B N 1
ATOM 2289 C CA . ASN B 1 121 ? 3.221 -0.149 24.453 1 49.41 121 ASN B CA 1
ATOM 2290 C C . ASN B 1 121 ? 4.02 0.023 23.172 1 49.41 121 ASN B C 1
ATOM 2292 O O . ASN B 1 121 ? 3.75 -0.651 22.172 1 49.41 121 ASN B O 1
ATOM 2296 N N . VAL B 1 122 ? 4.781 0.976 23.172 1 49.28 122 VAL B N 1
ATOM 2297 C CA . VAL B 1 122 ? 5.5 1.146 21.922 1 49.28 122 VAL B CA 1
ATOM 2298 C C . VAL B 1 122 ? 6.766 0.29 21.922 1 49.28 122 VAL B C 1
ATOM 2300 O O . VAL B 1 122 ? 7.656 0.497 22.75 1 49.28 122 VAL B O 1
ATOM 2303 N N . ASP B 1 123 ? 6.711 -0.88 21.438 1 44.75 123 ASP B N 1
ATOM 2304 C CA . ASP B 1 123 ? 7.938 -1.649 21.266 1 44.75 123 ASP B CA 1
ATOM 2305 C C . ASP B 1 123 ? 8.891 -0.946 20.297 1 44.75 123 ASP B C 1
ATOM 2307 O O . ASP B 1 123 ? 8.469 -0.402 19.281 1 44.75 123 ASP B O 1
ATOM 2311 N N . GLU B 1 124 ? 10.023 -0.672 20.75 1 43.34 124 GLU B N 1
ATOM 2312 C CA . GLU B 1 124 ? 11.148 -0.08 20.031 1 43.34 124 GLU B CA 1
ATOM 2313 C C . GLU B 1 124 ? 11.258 -0.654 18.625 1 43.34 124 GLU B C 1
ATOM 2315 O O . GLU B 1 124 ? 11.688 0.036 17.703 1 43.34 124 GLU B O 1
ATOM 2320 N N . LYS B 1 125 ? 11.031 -1.872 18.578 1 44.44 125 LYS B N 1
ATOM 2321 C CA . LYS B 1 125 ? 11.234 -2.525 17.297 1 44.44 125 LYS B CA 1
ATOM 2322 C C . LYS B 1 125 ? 10.289 -1.964 16.234 1 44.44 125 LYS B C 1
ATOM 2324 O O . LYS B 1 125 ? 10.492 -2.172 15.039 1 44.44 125 LYS B O 1
ATOM 2329 N N . ASP B 1 126 ? 9.273 -1.519 16.797 1 42.47 126 ASP B N 1
ATOM 2330 C CA . ASP B 1 126 ? 8.211 -1.011 15.93 1 42.47 126 ASP B CA 1
ATOM 2331 C C . ASP B 1 126 ? 8.508 0.419 15.477 1 42.47 126 ASP B C 1
ATOM 2333 O O . ASP B 1 126 ? 7.68 1.057 14.828 1 42.47 126 ASP B O 1
ATOM 2337 N N . THR B 1 127 ? 9.547 0.931 16.172 1 41.91 127 THR B N 1
ATOM 2338 C CA . THR B 1 127 ? 9.789 2.359 16 1 41.91 127 THR B CA 1
ATOM 2339 C C . THR B 1 127 ? 10.422 2.645 14.648 1 41.91 127 THR B C 1
ATOM 2341 O O . THR B 1 127 ? 11.234 1.856 14.156 1 41.91 127 THR B O 1
ATOM 2344 N N . PHE B 1 128 ? 9.672 3.441 13.953 1 44.41 128 PHE B N 1
ATOM 2345 C CA . PHE B 1 128 ? 10.133 4.137 12.758 1 44.41 128 PHE B CA 1
ATOM 2346 C C . PHE B 1 128 ? 11.5 4.762 12.984 1 44.41 128 PHE B C 1
ATOM 2348 O O . PHE B 1 128 ? 11.633 5.711 13.766 1 44.41 128 PHE B O 1
ATOM 2355 N N . ARG B 1 129 ? 12.469 3.945 13.125 1 44.5 129 ARG B N 1
ATOM 2356 C CA . ARG B 1 129 ? 13.805 4.531 13.211 1 44.5 129 ARG B CA 1
ATOM 2357 C C . ARG B 1 129 ? 14.031 5.531 12.086 1 44.5 129 ARG B C 1
ATOM 2359 O O . ARG B 1 129 ? 14.602 5.188 11.047 1 44.5 129 ARG B O 1
ATOM 2366 N N . ALA B 1 130 ? 13.219 6.504 11.867 1 44.62 130 ALA B N 1
ATOM 2367 C CA . ALA B 1 130 ? 13.531 7.574 10.922 1 44.62 130 ALA B CA 1
ATOM 2368 C C . ALA B 1 130 ? 14.711 8.406 11.406 1 44.62 130 ALA B C 1
ATOM 2370 O O . ALA B 1 130 ? 14.555 9.594 11.719 1 44.62 130 ALA B O 1
ATOM 2371 N N . LYS B 1 131 ? 15.484 8.062 12.242 1 41.47 131 LYS B N 1
ATOM 2372 C CA . LYS B 1 131 ? 16.484 9.062 12.625 1 41.47 131 LYS B CA 1
ATOM 2373 C C . LYS B 1 131 ? 17.359 9.445 11.438 1 41.47 131 LYS B C 1
ATOM 2375 O O . LYS B 1 131 ? 18.203 8.656 10.992 1 41.47 131 LYS B O 1
ATOM 2380 N N . GLY B 1 132 ? 17.094 10.609 11 1 46.19 132 GLY B N 1
ATOM 2381 C CA . GLY B 1 132 ? 18.109 11.375 10.297 1 46.19 132 GLY B CA 1
ATOM 2382 C C . GLY B 1 132 ? 18.719 10.617 9.133 1 46.19 132 GLY B C 1
ATOM 2383 O O . GLY B 1 132 ? 19.734 11.047 8.57 1 46.19 132 GLY B O 1
ATOM 2384 N N . ALA B 1 133 ? 18.344 9.414 9.023 1 55.72 133 ALA B N 1
ATOM 2385 C CA . ALA B 1 133 ? 19.125 8.727 8 1 55.72 133 ALA B CA 1
ATOM 2386 C C . ALA B 1 133 ? 18.734 9.203 6.602 1 55.72 133 ALA B C 1
ATOM 2388 O O . ALA B 1 133 ? 17.578 9.555 6.363 1 55.72 133 ALA B O 1
ATOM 2389 N N . ASN B 1 134 ? 19.672 9.734 5.797 1 83.06 134 ASN B N 1
ATOM 2390 C CA . ASN B 1 134 ? 19.469 9.977 4.371 1 83.06 134 ASN B CA 1
ATOM 2391 C C . ASN B 1 134 ? 18.797 8.797 3.688 1 83.06 134 ASN B C 1
ATOM 2393 O O . ASN B 1 134 ? 18.703 7.711 4.266 1 83.06 134 ASN B O 1
ATOM 2397 N N . ALA B 1 135 ? 17.891 8.992 2.807 1 89.31 135 ALA B N 1
ATOM 2398 C CA . ALA B 1 135 ? 17.109 8.016 2.053 1 89.31 135 ALA B CA 1
ATOM 2399 C C . ALA B 1 135 ? 17.953 6.785 1.713 1 89.31 135 ALA B C 1
ATOM 2401 O O . ALA B 1 135 ? 17.453 5.66 1.735 1 89.31 135 ALA B O 1
ATOM 2402 N N . VAL B 1 136 ? 19.266 6.969 1.575 1 93.56 136 VAL B N 1
ATOM 2403 C CA . VAL B 1 136 ? 20.156 5.867 1.235 1 93.56 136 VAL B CA 1
ATOM 2404 C C . VAL B 1 136 ? 20.312 4.941 2.438 1 93.56 136 VAL B C 1
ATOM 2406 O O . VAL B 1 136 ? 20.172 3.723 2.314 1 93.56 136 VAL B O 1
ATOM 2409 N N . GLN B 1 137 ? 20.578 5.516 3.555 1 92.25 137 GLN B N 1
ATOM 2410 C CA . GLN B 1 137 ? 20.734 4.711 4.762 1 92.25 137 GLN B CA 1
ATOM 2411 C C . GLN B 1 137 ? 19.438 4.004 5.129 1 92.25 137 GLN B C 1
ATOM 2413 O O . GLN B 1 137 ? 19.453 2.852 5.566 1 92.25 137 GLN B O 1
ATOM 2418 N N . SER B 1 138 ? 18.359 4.703 4.984 1 91.69 138 SER B N 1
ATOM 2419 C CA . SER B 1 138 ? 17.047 4.121 5.262 1 91.69 138 SER B CA 1
ATOM 2420 C C . SER B 1 138 ? 16.797 2.879 4.414 1 91.69 138 SER B C 1
ATOM 2422 O O . SER B 1 138 ? 16.344 1.852 4.926 1 91.69 138 SER B O 1
ATOM 2424 N N . VAL B 1 139 ? 17.109 2.938 3.146 1 95 139 VAL B N 1
ATOM 2425 C CA . VAL B 1 139 ? 16.938 1.814 2.232 1 95 139 VAL B CA 1
ATOM 2426 C C . VAL B 1 139 ? 17.859 0.669 2.639 1 95 139 VAL B C 1
ATOM 2428 O O . VAL B 1 139 ? 17.438 -0.49 2.682 1 95 139 VAL B O 1
ATOM 2431 N N . ARG B 1 140 ? 19.109 0.992 2.914 1 95.19 140 ARG B N 1
ATOM 2432 C CA . ARG B 1 140 ? 20.078 -0.034 3.291 1 95.19 140 ARG B CA 1
ATOM 2433 C C . ARG B 1 140 ? 19.609 -0.812 4.516 1 95.19 140 ARG B C 1
ATOM 2435 O O . ARG B 1 140 ? 19.656 -2.043 4.527 1 95.19 140 ARG B O 1
ATOM 2442 N N . GLU B 1 141 ? 19.188 -0.079 5.477 1 92.06 141 GLU B N 1
ATOM 2443 C CA . GLU B 1 141 ? 18.719 -0.701 6.711 1 92.06 141 GLU B CA 1
ATOM 2444 C C . GLU B 1 141 ? 17.484 -1.57 6.453 1 92.06 141 GLU B C 1
ATOM 2446 O O . GLU B 1 141 ? 17.375 -2.674 6.992 1 92.06 141 GLU B O 1
ATOM 2451 N N . ASP B 1 142 ? 16.609 -1.051 5.664 1 93.94 142 ASP B N 1
ATOM 2452 C CA . ASP B 1 142 ? 15.375 -1.776 5.371 1 93.94 142 ASP B CA 1
ATOM 2453 C C . ASP B 1 142 ? 15.664 -3.066 4.605 1 93.94 142 ASP B C 1
ATOM 2455 O O . ASP B 1 142 ? 15.102 -4.117 4.914 1 93.94 142 ASP B O 1
ATOM 2459 N N . VAL B 1 143 ? 16.531 -2.967 3.629 1 96.94 143 VAL B N 1
ATOM 2460 C CA . VAL B 1 143 ? 16.938 -4.141 2.863 1 96.94 143 VAL B CA 1
ATOM 2461 C C . VAL B 1 143 ? 17.578 -5.168 3.791 1 96.94 143 VAL B C 1
ATOM 2463 O O . VAL B 1 143 ? 17.297 -6.363 3.695 1 96.94 143 VAL B O 1
ATOM 2466 N N . GLU B 1 144 ? 18.406 -4.715 4.668 1 95.88 144 GLU B N 1
ATOM 2467 C CA . GLU B 1 144 ? 19.078 -5.609 5.605 1 95.88 144 GLU B CA 1
ATOM 2468 C C . GLU B 1 144 ? 18.078 -6.305 6.52 1 95.88 144 GLU B C 1
ATOM 2470 O O . GLU B 1 144 ? 18.188 -7.504 6.781 1 95.88 144 GLU B O 1
ATOM 2475 N N . VAL B 1 145 ? 17.141 -5.539 7.02 1 92.62 145 VAL B N 1
ATOM 2476 C CA . VAL B 1 145 ? 16.109 -6.102 7.871 1 92.62 145 VAL B CA 1
ATOM 2477 C C . VAL B 1 145 ? 15.383 -7.227 7.137 1 92.62 145 VAL B C 1
ATOM 2479 O O . VAL B 1 145 ? 15.141 -8.297 7.703 1 92.62 145 VAL B O 1
ATOM 2482 N N . PHE B 1 146 ? 15.039 -6.988 5.938 1 95.25 146 PHE B N 1
ATOM 2483 C CA . PHE B 1 146 ? 14.32 -7.977 5.141 1 95.25 146 PHE B CA 1
ATOM 2484 C C . PHE B 1 146 ? 15.18 -9.211 4.898 1 95.25 146 PHE B C 1
ATOM 2486 O O . PHE B 1 146 ? 14.719 -10.336 5.07 1 95.25 146 PHE B O 1
ATOM 2493 N N . LYS B 1 147 ? 16.391 -9.016 4.531 1 95.75 147 LYS B N 1
ATOM 2494 C CA . LYS B 1 147 ? 17.281 -10.117 4.184 1 95.75 147 LYS B CA 1
ATOM 2495 C C . LYS B 1 147 ? 17.625 -10.953 5.41 1 95.75 147 LYS B C 1
ATOM 2497 O O . LYS B 1 147 ? 17.891 -12.156 5.293 1 95.75 147 LYS B O 1
ATOM 2502 N N . ARG B 1 148 ? 17.562 -10.414 6.512 1 93 148 ARG B N 1
ATOM 2503 C CA . ARG B 1 148 ? 17.969 -11.109 7.73 1 93 148 ARG B CA 1
ATOM 2504 C C . ARG B 1 148 ? 16.781 -11.867 8.336 1 93 148 ARG B C 1
ATOM 2506 O O . ARG B 1 148 ? 16.953 -12.672 9.25 1 93 148 ARG B O 1
ATOM 2513 N N . SER B 1 149 ? 15.664 -11.547 7.875 1 90.69 149 SER B N 1
ATOM 2514 C CA . SER B 1 149 ? 14.492 -12.211 8.438 1 90.69 149 SER B CA 1
ATOM 2515 C C . SER B 1 149 ? 14.539 -13.711 8.164 1 90.69 149 SER B C 1
ATOM 2517 O O . SER B 1 149 ? 14.75 -14.141 7.027 1 90.69 149 SER B O 1
ATOM 2519 N N . LEU B 1 150 ? 14.242 -14.531 9.141 1 87.56 150 LEU B N 1
ATOM 2520 C CA . LEU B 1 150 ? 14.227 -15.984 9.008 1 87.56 150 LEU B CA 1
ATOM 2521 C C . LEU B 1 150 ? 12.984 -16.453 8.258 1 87.56 150 LEU B C 1
ATOM 2523 O O . LEU B 1 150 ? 12.922 -17.594 7.793 1 87.56 150 LEU B O 1
ATOM 2527 N N . LEU B 1 151 ? 12.047 -15.539 8.141 1 87.31 151 LEU B N 1
ATOM 2528 C CA . LEU B 1 151 ? 10.797 -15.891 7.477 1 87.31 151 LEU B CA 1
ATOM 2529 C C . LEU B 1 151 ? 10.945 -15.82 5.961 1 87.31 151 LEU B C 1
ATOM 2531 O O . LEU B 1 151 ? 10.125 -16.359 5.223 1 87.31 151 LEU B O 1
ATOM 2535 N N . VAL B 1 152 ? 11.93 -15.102 5.523 1 92.19 152 VAL B N 1
ATOM 2536 C CA . VAL B 1 152 ? 12.141 -14.875 4.098 1 92.19 152 VAL B CA 1
ATOM 2537 C C . VAL B 1 152 ? 13.062 -15.945 3.529 1 92.19 152 VAL B C 1
ATOM 2539 O O . VAL B 1 152 ? 14.141 -16.203 4.07 1 92.19 152 VAL B O 1
ATOM 2542 N N . ARG B 1 153 ? 12.531 -16.625 2.453 1 91.75 153 ARG B N 1
ATOM 2543 C CA . ARG B 1 153 ? 13.398 -17.609 1.81 1 91.75 153 ARG B CA 1
ATOM 2544 C C . ARG B 1 153 ? 14.703 -16.969 1.34 1 91.75 153 ARG B C 1
ATOM 2546 O O . ARG B 1 153 ? 14.695 -15.859 0.809 1 91.75 153 ARG B O 1
ATOM 2553 N N . PRO B 1 154 ? 15.82 -17.656 1.51 1 93.56 154 PRO B N 1
ATOM 2554 C CA . PRO B 1 154 ? 17.125 -17.109 1.161 1 93.56 154 PRO B CA 1
ATOM 2555 C C . PRO B 1 154 ? 17.203 -16.641 -0.291 1 93.56 154 PRO B C 1
ATOM 2557 O O . PRO B 1 154 ? 17.781 -15.586 -0.576 1 93.56 154 PRO B O 1
ATOM 2560 N N . GLU B 1 155 ? 16.641 -17.359 -1.208 1 96.5 155 GLU B N 1
ATOM 2561 C CA . GLU B 1 155 ? 16.688 -16.984 -2.621 1 96.5 155 GLU B CA 1
ATOM 2562 C C . GLU B 1 155 ? 15.992 -15.656 -2.869 1 96.5 155 GLU B C 1
ATOM 2564 O O . GLU B 1 155 ? 16.453 -14.844 -3.672 1 96.5 155 GLU B O 1
ATOM 2569 N N . LEU B 1 156 ? 14.852 -15.492 -2.17 1 97.5 156 LEU B N 1
ATOM 2570 C CA . LEU B 1 156 ? 14.125 -14.234 -2.312 1 97.5 156 LEU B CA 1
ATOM 2571 C C . LEU B 1 156 ? 14.898 -13.086 -1.673 1 97.5 156 LEU B C 1
ATOM 2573 O O . LEU B 1 156 ? 14.945 -11.984 -2.221 1 97.5 156 LEU B O 1
ATOM 2577 N N . ALA B 1 157 ? 15.477 -13.367 -0.542 1 96.94 157 ALA B N 1
ATOM 2578 C CA . ALA B 1 157 ? 16.297 -12.367 0.137 1 96.94 157 ALA B CA 1
ATOM 2579 C C . ALA B 1 157 ? 17.438 -11.891 -0.763 1 96.94 157 ALA B C 1
ATOM 2581 O O . ALA B 1 157 ? 17.734 -10.695 -0.814 1 96.94 157 ALA B O 1
ATOM 2582 N N . GLU B 1 158 ? 18.016 -12.789 -1.479 1 97.56 158 GLU B N 1
ATOM 2583 C CA . GLU B 1 158 ? 19.141 -12.461 -2.365 1 97.56 158 GLU B CA 1
ATOM 2584 C C . GLU B 1 158 ? 18.672 -11.609 -3.541 1 97.56 158 GLU B C 1
ATOM 2586 O O . GLU B 1 158 ? 19.453 -10.844 -4.105 1 97.56 158 GLU B O 1
ATOM 2591 N N . GLN B 1 159 ? 17.406 -11.781 -3.91 1 98.5 159 GLN B N 1
ATOM 2592 C CA . GLN B 1 159 ? 16.859 -11.039 -5.035 1 98.5 159 GLN B CA 1
ATOM 2593 C C . GLN B 1 159 ? 16.016 -9.859 -4.555 1 98.5 159 GLN B C 1
ATOM 2595 O O . GLN B 1 159 ? 14.922 -9.625 -5.066 1 98.5 159 GLN B O 1
ATOM 2600 N N . THR B 1 160 ? 16.438 -9.227 -3.5 1 98.62 160 THR B N 1
ATOM 2601 C CA . THR B 1 160 ? 15.828 -8.023 -2.949 1 98.62 160 THR B CA 1
ATOM 2602 C C . THR B 1 160 ? 16.719 -6.805 -3.193 1 98.62 160 THR B C 1
ATOM 2604 O O . THR B 1 160 ? 17.891 -6.805 -2.816 1 98.62 160 THR B O 1
ATOM 2607 N N . TYR B 1 161 ? 16.156 -5.777 -3.828 1 98.75 161 TYR B N 1
ATOM 2608 C CA . TYR B 1 161 ? 16.922 -4.613 -4.258 1 98.75 161 TYR B CA 1
ATOM 2609 C C . TYR B 1 161 ? 16.328 -3.33 -3.682 1 98.75 161 TYR B C 1
ATOM 2611 O O . TYR B 1 161 ? 15.117 -3.174 -3.615 1 98.75 161 TYR B O 1
ATOM 2619 N N . GLY B 1 162 ? 17.234 -2.475 -3.191 1 98.56 162 GLY B N 1
ATOM 2620 C CA . GLY B 1 162 ? 16.844 -1.192 -2.627 1 98.56 162 GLY B CA 1
ATOM 2621 C C . GLY B 1 162 ? 17.156 -0.021 -3.539 1 98.56 162 GLY B C 1
ATOM 2622 O O . GLY B 1 162 ? 18.188 -0.01 -4.211 1 98.56 162 GLY B O 1
ATOM 2623 N N . PHE B 1 163 ? 16.266 0.949 -3.588 1 98.69 163 PHE B N 1
ATOM 2624 C CA . PHE B 1 163 ? 16.422 2.143 -4.41 1 98.69 163 PHE B CA 1
ATOM 2625 C C . PHE B 1 163 ? 15.992 3.389 -3.646 1 98.69 163 PHE B C 1
ATOM 2627 O O . PHE B 1 163 ? 15.117 3.318 -2.775 1 98.69 163 PHE B O 1
ATOM 2634 N N . THR B 1 164 ? 16.609 4.52 -3.992 1 97.81 164 THR B N 1
ATOM 2635 C CA . THR B 1 164 ? 16.047 5.816 -3.619 1 97.81 164 THR B CA 1
ATOM 2636 C C . THR B 1 164 ? 15.312 6.445 -4.793 1 97.81 164 THR B C 1
ATOM 2638 O O . THR B 1 164 ? 15.617 6.168 -5.953 1 97.81 164 THR B O 1
ATOM 2641 N N . PHE B 1 165 ? 14.336 7.207 -4.5 1 98.62 165 PHE B N 1
ATOM 2642 C CA . PHE B 1 165 ? 13.57 7.949 -5.5 1 98.62 165 PHE B CA 1
ATOM 2643 C C . PHE B 1 165 ? 13.703 9.453 -5.27 1 98.62 165 PHE B C 1
ATOM 2645 O O . PHE B 1 165 ? 13.391 9.945 -4.184 1 98.62 165 PHE B O 1
ATOM 2652 N N . ASP B 1 166 ? 14.125 10.086 -6.328 1 97.69 166 ASP B N 1
ATOM 2653 C CA . ASP B 1 166 ? 14.312 11.539 -6.266 1 97.69 166 ASP B CA 1
ATOM 2654 C C . ASP B 1 166 ? 13.07 12.266 -6.77 1 97.69 166 ASP B C 1
ATOM 2656 O O . ASP B 1 166 ? 12.75 12.211 -7.957 1 97.69 166 ASP B O 1
ATOM 2660 N N . LEU B 1 167 ? 12.492 13.078 -5.895 1 97.62 167 LEU B N 1
ATOM 2661 C CA . LEU B 1 167 ? 11.25 13.781 -6.191 1 97.62 167 LEU B CA 1
ATOM 2662 C C . LEU B 1 167 ? 11.477 14.852 -7.254 1 97.62 167 LEU B C 1
ATOM 2664 O O . LEU B 1 167 ? 10.523 15.305 -7.895 1 97.62 167 LEU B O 1
ATOM 2668 N N . LYS B 1 168 ? 12.617 15.289 -7.391 1 97.5 168 LYS B N 1
ATOM 2669 C CA . LYS B 1 168 ? 12.898 16.375 -8.32 1 97.5 168 LYS B CA 1
ATOM 2670 C C . LYS B 1 168 ? 13.219 15.844 -9.711 1 97.5 168 LYS B C 1
ATOM 2672 O O . LYS B 1 168 ? 12.672 16.328 -10.711 1 97.5 168 LYS B O 1
ATOM 2677 N N . SER B 1 169 ? 14.023 14.836 -9.859 1 97.75 169 SER B N 1
ATOM 2678 C CA . SER B 1 169 ? 14.453 14.32 -11.156 1 97.75 169 SER B CA 1
ATOM 2679 C C . SER B 1 169 ? 13.523 13.211 -11.641 1 97.75 169 SER B C 1
ATOM 2681 O O . SER B 1 169 ? 13.484 12.906 -12.836 1 97.75 169 SER B O 1
ATOM 2683 N N . GLY B 1 170 ? 12.875 12.539 -10.695 1 98.38 170 GLY B N 1
ATOM 2684 C CA . GLY B 1 170 ? 12.039 11.398 -11.031 1 98.38 170 GLY B CA 1
ATOM 2685 C C . GLY B 1 170 ? 12.828 10.109 -11.18 1 98.38 170 GLY B C 1
ATOM 2686 O O . GLY B 1 170 ? 12.266 9.07 -11.547 1 98.38 170 GLY B O 1
ATOM 2687 N N . LEU B 1 171 ? 14.102 10.109 -10.789 1 98.62 171 LEU B N 1
ATOM 2688 C CA . LEU B 1 171 ? 14.953 8.953 -11 1 98.62 171 LEU B CA 1
ATOM 2689 C C . LEU B 1 171 ? 14.992 8.07 -9.758 1 98.62 171 LEU B C 1
ATOM 2691 O O . LEU B 1 171 ? 15.031 8.57 -8.633 1 98.62 171 LEU B O 1
ATOM 2695 N N . VAL B 1 172 ? 14.969 6.793 -10.023 1 98.62 172 VAL B N 1
ATOM 2696 C CA . VAL B 1 172 ? 15.328 5.852 -8.969 1 98.62 172 VAL B CA 1
ATOM 2697 C C . VAL B 1 172 ? 16.812 5.508 -9.062 1 98.62 172 VAL B C 1
ATOM 2699 O O . VAL B 1 172 ? 17.359 5.383 -10.164 1 98.62 172 VAL B O 1
ATOM 2702 N N . THR B 1 173 ? 17.5 5.344 -7.91 1 98.25 173 THR B N 1
ATOM 2703 C CA . THR B 1 173 ? 18.922 5.012 -7.852 1 98.25 173 THR B CA 1
ATOM 2704 C C . THR B 1 173 ? 19.156 3.822 -6.926 1 98.25 173 THR B C 1
ATOM 2706 O O . THR B 1 173 ? 18.688 3.811 -5.789 1 98.25 173 THR B O 1
ATOM 2709 N N . ALA B 1 174 ? 19.859 2.869 -7.426 1 98.5 174 ALA B N 1
ATOM 2710 C CA . ALA B 1 174 ? 20.156 1.663 -6.656 1 98.5 174 ALA B CA 1
ATOM 2711 C C . ALA B 1 174 ? 21.031 1.982 -5.453 1 98.5 174 ALA B C 1
ATOM 2713 O O . ALA B 1 174 ? 21.953 2.809 -5.547 1 98.5 174 ALA B O 1
ATOM 2714 N N . VAL B 1 175 ? 20.719 1.342 -4.375 1 97.06 175 VAL B N 1
ATOM 2715 C CA . VAL B 1 175 ? 21.484 1.477 -3.141 1 97.06 175 VAL B CA 1
ATOM 2716 C C . VAL B 1 175 ? 22.172 0.152 -2.809 1 97.06 175 VAL B C 1
ATOM 2718 O O . VAL B 1 175 ? 21.547 -0.908 -2.861 1 97.06 175 VAL B O 1
#

Organism: Talaromyces marneffei (strain ATCC 18224 / CBS 334.59 / QM 7333) (NCBI:txid441960)

pLDDT: mean 87.57, std 16.99, range [41.47, 98.94]